Protein AF-0000000085045409 (afdb_homodimer)

Solvent-accessible surface area (backbone atoms only — not comparable to full-atom values): 17332 Å² total; per-residue (Å²): 104,44,8,30,26,41,45,27,47,76,33,98,67,46,52,34,78,84,42,63,40,78,47,57,73,82,40,53,31,50,74,14,32,61,71,81,64,77,71,93,66,81,77,57,73,77,60,65,74,53,47,51,59,58,55,68,73,51,52,48,66,49,48,54,54,44,40,46,47,31,47,51,50,32,51,53,44,45,52,52,40,54,55,50,49,58,52,22,77,74,42,86,83,41,66,65,60,49,51,54,40,46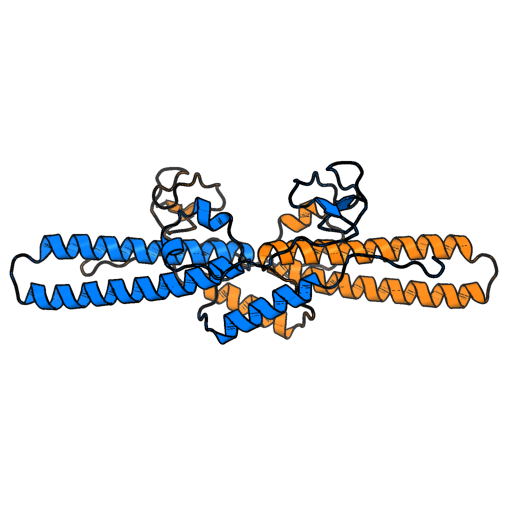,50,52,37,51,52,30,48,30,50,34,36,31,47,39,37,54,41,20,71,34,53,33,29,46,80,90,72,78,47,72,67,53,52,52,52,50,52,51,46,31,56,63,54,66,66,70,56,48,72,85,83,56,98,88,112,104,44,8,30,25,40,45,27,46,78,33,98,68,48,53,34,79,86,42,64,42,77,48,56,74,82,39,54,32,49,74,14,32,63,71,81,63,79,72,93,64,81,75,57,72,77,59,66,73,52,45,50,60,59,55,69,71,51,53,47,65,48,47,54,53,42,40,46,47,31,49,51,50,31,49,51,43,44,52,51,39,54,53,49,48,58,52,22,76,74,42,89,82,39,64,65,61,49,51,56,38,46,51,53,35,50,52,31,49,28,50,34,36,30,46,38,37,54,41,20,71,36,53,32,30,47,79,91,74,78,47,71,66,54,53,51,52,50,52,51,46,31,57,62,54,65,68,72,56,48,73,86,82,57,98,86,113

Sequence (314 aa):
MKTCAYCGSEIEGSYCSYCELVLSEKYINEDGKRVSNRIEAYPEESMLFKSTRELLTLETIELLYLLRYAREHRSMVYHMRINVNKAAAEGNDMNEYDQVSYKEYEQATRKVWAIENIIKDRIGYYPQKITEQFLASYLERIERSEVKPMKIYKKGEMKTCAYCGSEIEGSYCSYCELVLSEKYINEDGKRVSNRIEAYPEESMLFKSTRELLTLETIELLYLLRYAREHRSMVYHMRINVNKAAAEGNDMNEYDQVSYKEYEQATRKVWAIENIIKDRIGYYPQKITEQFLASYLERIERSEVKPMKIYKKGE

Structure (mmCIF, N/CA/C/O backbone):
data_AF-0000000085045409-model_v1
#
loop_
_entity.id
_entity.type
_entity.pdbx_description
1 polymer 'Uncharacterized protein'
#
loop_
_atom_site.group_PDB
_atom_site.id
_atom_site.type_symbol
_atom_site.label_atom_id
_atom_site.label_alt_id
_atom_site.label_comp_id
_atom_site.label_asym_id
_atom_site.label_entity_id
_atom_site.label_seq_id
_atom_site.pdbx_PDB_ins_code
_atom_site.Cartn_x
_atom_site.Cartn_y
_atom_site.Cartn_z
_atom_site.occupancy
_atom_site.B_iso_or_equiv
_atom_site.auth_seq_id
_atom_site.auth_comp_id
_atom_site.auth_asym_id
_atom_site.auth_atom_id
_atom_site.pdbx_PDB_model_num
ATOM 1 N N . MET A 1 1 ? 13.688 14.086 21.062 1 87.69 1 MET A N 1
ATOM 2 C CA . MET A 1 1 ? 12.359 13.828 21.594 1 87.69 1 MET A CA 1
ATOM 3 C C . MET A 1 1 ? 11.625 12.797 20.75 1 87.69 1 MET A C 1
ATOM 5 O O . MET A 1 1 ? 11.703 12.836 19.516 1 87.69 1 MET A O 1
ATOM 9 N N . LYS A 1 2 ? 11.016 11.859 21.422 1 95.31 2 LYS A N 1
ATOM 10 C CA . LYS A 1 2 ? 10.258 10.836 20.719 1 95.31 2 LYS A CA 1
ATOM 11 C C . LYS A 1 2 ? 9.008 11.43 20.062 1 95.31 2 LYS A C 1
ATOM 13 O O . LYS A 1 2 ? 8.336 12.273 20.656 1 95.31 2 LYS A O 1
ATOM 18 N N . THR A 1 3 ? 8.82 11.023 18.844 1 97.44 3 THR A N 1
ATOM 19 C CA . THR A 1 3 ? 7.668 11.547 18.109 1 97.44 3 THR A CA 1
ATOM 20 C C . THR A 1 3 ? 6.891 10.414 17.438 1 97.44 3 THR A C 1
ATOM 22 O O . THR A 1 3 ? 7.453 9.359 17.156 1 97.44 3 THR A O 1
ATOM 25 N N . CYS A 1 4 ? 5.633 10.633 17.266 1 97.75 4 CYS A N 1
ATOM 26 C CA . CYS A 1 4 ? 4.758 9.727 16.531 1 97.75 4 CYS A CA 1
ATOM 27 C C . CYS A 1 4 ? 5.129 9.688 15.062 1 97.75 4 CYS A C 1
ATOM 29 O O . CYS A 1 4 ? 5.227 10.734 14.414 1 97.75 4 CYS A O 1
ATOM 31 N N . ALA A 1 5 ? 5.219 8.531 14.516 1 96.44 5 ALA A N 1
ATOM 32 C CA . ALA A 1 5 ? 5.648 8.391 13.125 1 96.44 5 ALA A CA 1
ATOM 33 C C . ALA A 1 5 ? 4.504 8.703 12.164 1 96.44 5 ALA A C 1
ATOM 35 O O . ALA A 1 5 ? 4.727 8.875 10.961 1 96.44 5 ALA A O 1
ATOM 36 N N . TYR A 1 6 ? 3.309 8.789 12.695 1 97.62 6 TYR A N 1
ATOM 37 C CA . TYR A 1 6 ? 2.162 9.078 11.844 1 97.62 6 TYR A CA 1
ATOM 38 C C . TYR A 1 6 ? 1.946 10.586 11.719 1 97.62 6 TYR A C 1
ATOM 40 O O . TYR A 1 6 ? 1.779 11.109 10.609 1 97.62 6 TYR A O 1
ATOM 48 N N . CYS A 1 7 ? 2.041 11.211 12.867 1 97.69 7 CYS A N 1
ATOM 49 C CA . CYS A 1 7 ? 1.58 12.594 12.812 1 97.69 7 CYS A CA 1
ATOM 50 C C . CYS A 1 7 ? 2.674 13.555 13.273 1 97.69 7 CYS A C 1
ATOM 52 O O . CYS A 1 7 ? 2.496 14.773 13.227 1 97.69 7 CYS A O 1
ATOM 54 N N . GLY A 1 8 ? 3.75 13.086 13.836 1 96.94 8 GLY A N 1
ATOM 55 C CA . GLY A 1 8 ? 4.883 13.914 14.219 1 96.94 8 GLY A CA 1
ATOM 56 C C . GLY A 1 8 ? 4.754 14.492 15.617 1 96.94 8 GLY A C 1
ATOM 57 O O . GLY A 1 8 ? 5.633 15.227 16.078 1 96.94 8 GLY A O 1
ATOM 58 N N . SER A 1 9 ? 3.672 14.18 16.297 1 96.44 9 SER A N 1
ATOM 59 C CA . SER A 1 9 ? 3.494 14.695 17.641 1 96.44 9 SER A CA 1
ATOM 60 C C . SER A 1 9 ? 4.531 14.117 18.594 1 96.44 9 SER A C 1
ATOM 62 O O . SER A 1 9 ? 4.914 12.953 18.484 1 96.44 9 SER A O 1
ATOM 64 N N . GLU A 1 10 ? 4.852 14.969 19.547 1 95.31 10 GLU A N 1
ATOM 65 C CA . GLU A 1 10 ? 5.707 14.461 20.625 1 95.31 10 GLU A CA 1
ATOM 66 C C . GLU A 1 10 ? 4.957 13.477 21.516 1 95.31 10 GLU A C 1
ATOM 68 O O . GLU A 1 10 ? 3.789 13.695 21.844 1 95.31 10 GLU A O 1
ATOM 73 N N . ILE A 1 11 ? 5.75 12.43 21.844 1 95.88 11 ILE A N 1
ATOM 74 C CA . ILE A 1 11 ? 5.094 11.43 22.688 1 95.88 11 ILE A CA 1
ATOM 75 C C . ILE A 1 11 ? 5.996 11.07 23.875 1 95.88 11 ILE A C 1
ATOM 77 O O . ILE A 1 11 ? 7.223 11.133 23.766 1 95.88 11 ILE A O 1
ATOM 81 N N . GLU A 1 12 ? 5.52 10.914 25.172 1 89.75 12 GLU A N 1
ATOM 82 C CA . GLU A 1 12 ? 6.25 10.477 26.359 1 89.75 12 GLU A CA 1
ATOM 83 C C . GLU A 1 12 ? 6.125 8.969 26.547 1 89.75 12 GLU A C 1
ATOM 85 O O . GLU A 1 12 ? 7.016 8.328 27.109 1 89.75 12 GLU A O 1
ATOM 90 N N . GLY A 1 13 ? 5.691 8.141 25.781 1 92.31 13 GLY A N 1
ATOM 91 C CA . GLY A 1 13 ? 5.453 6.707 25.781 1 92.31 13 GLY A CA 1
ATOM 92 C C . GLY A 1 13 ? 5.059 6.172 24.406 1 92.31 13 GLY A C 1
ATOM 93 O O . GLY A 1 13 ? 5.719 6.457 23.406 1 92.31 13 GLY A O 1
ATOM 94 N N . SER A 1 14 ? 4.117 5.312 24.547 1 95.62 14 SER A N 1
ATOM 95 C CA . SER A 1 14 ? 3.756 4.688 23.281 1 95.62 14 SER A CA 1
ATOM 96 C C . SER A 1 14 ? 2.396 5.18 22.781 1 95.62 14 SER A C 1
ATOM 98 O O . SER A 1 14 ? 1.934 4.773 21.719 1 95.62 14 SER A O 1
ATOM 100 N N . TYR A 1 15 ? 1.82 6.027 23.562 1 96.62 15 TYR A N 1
ATOM 101 C CA . TYR A 1 15 ? 0.496 6.504 23.172 1 96.62 15 TYR A CA 1
ATOM 102 C C . TYR A 1 15 ? 0.58 7.867 22.5 1 96.62 15 TYR A C 1
ATOM 104 O O . TYR A 1 15 ? 1.245 8.773 23.016 1 96.62 15 TYR A O 1
ATOM 112 N N . CYS A 1 16 ? -0.012 8.039 21.359 1 97.06 16 CYS A N 1
ATOM 113 C CA . CYS A 1 16 ? -0.132 9.32 20.688 1 97.06 16 CYS A CA 1
ATOM 114 C C . CYS A 1 16 ? -1.52 9.922 20.891 1 97.06 16 CYS A C 1
ATOM 116 O O . CYS A 1 16 ? -2.516 9.352 20.438 1 97.06 16 CYS A O 1
ATOM 118 N N . SER A 1 17 ? -1.582 10.984 21.516 1 94.06 17 SER A N 1
ATOM 119 C CA . SER A 1 17 ? -2.859 11.609 21.844 1 94.06 17 SER A CA 1
ATOM 120 C C . SER A 1 17 ? -3.562 12.125 20.594 1 94.06 17 SER A C 1
ATOM 122 O O . SER A 1 17 ? -4.793 12.094 20.516 1 94.06 17 SER A O 1
ATOM 124 N N . TYR A 1 18 ? -2.82 12.633 19.641 1 95.12 18 TYR A N 1
ATOM 125 C CA . TYR A 1 18 ? -3.443 13.109 18.406 1 95.12 18 TYR A CA 1
ATOM 126 C C . TYR A 1 18 ? -4.055 11.953 17.625 1 95.12 18 TYR A C 1
ATOM 128 O O . TYR A 1 18 ? -5.211 12.031 17.203 1 95.12 18 TYR A O 1
ATOM 136 N N . CYS A 1 19 ? -3.281 10.938 17.469 1 96.06 19 CYS A N 1
ATOM 137 C CA . CYS A 1 19 ? -3.736 9.805 16.672 1 96.06 19 CYS A CA 1
ATOM 138 C C . CYS A 1 19 ? -4.68 8.914 17.469 1 96.06 19 CYS A C 1
ATOM 140 O O . CYS A 1 19 ? -5.375 8.07 16.906 1 96.06 19 CYS A O 1
ATOM 142 N N . GLU A 1 20 ? -4.602 9 18.703 1 92.88 20 GLU A N 1
ATOM 143 C CA . GLU A 1 20 ? -5.379 8.172 19.625 1 92.88 20 GLU A CA 1
ATOM 144 C C . GLU A 1 20 ? -5.062 6.688 19.422 1 92.88 20 GLU A C 1
ATOM 146 O O . GLU A 1 20 ? -5.969 5.871 19.266 1 92.88 20 GLU A O 1
ATOM 151 N N . LEU A 1 21 ? -3.754 6.41 19.406 1 95 21 LEU A N 1
ATOM 152 C CA . LEU A 1 21 ? -3.25 5.059 19.172 1 95 21 LEU A CA 1
ATOM 153 C C . LEU A 1 21 ? -2.098 4.742 20.125 1 95 21 LEU A C 1
ATOM 155 O O . LEU A 1 21 ? -1.299 5.621 20.453 1 95 21 LEU A O 1
ATOM 159 N N . VAL A 1 22 ? -2.102 3.516 20.531 1 96.19 22 VAL A N 1
ATOM 160 C CA . VAL A 1 22 ? -0.868 2.984 21.109 1 96.19 22 VAL A CA 1
ATOM 161 C C . VAL A 1 22 ? 0.067 2.531 19.984 1 96.19 22 VAL A C 1
ATOM 163 O O . VAL A 1 22 ? -0.286 1.656 19.203 1 96.19 22 VAL A O 1
ATOM 166 N N . LEU A 1 23 ? 1.199 3.1 19.984 1 96.62 23 LEU A N 1
ATOM 167 C CA . LEU A 1 23 ? 2.133 2.863 18.891 1 96.62 23 LEU A CA 1
ATOM 168 C C . LEU A 1 23 ? 3.078 1.713 19.219 1 96.62 23 LEU A C 1
ATOM 170 O O . LEU A 1 23 ? 3.557 1.602 20.359 1 96.62 23 LEU A O 1
ATOM 174 N N . SER A 1 24 ? 3.234 0.887 18.266 1 96.19 24 SER A N 1
ATOM 175 C CA . SER A 1 24 ? 4.352 -0.045 18.375 1 96.19 24 SER A CA 1
ATOM 176 C C . SER A 1 24 ? 5.688 0.667 18.188 1 96.19 24 SER A C 1
ATOM 178 O O . SER A 1 24 ? 5.727 1.801 17.703 1 96.19 24 SER A O 1
ATOM 180 N N . GLU A 1 25 ? 6.742 -0.037 18.453 1 95.62 25 GLU A N 1
ATOM 181 C CA . GLU A 1 25 ? 8.086 0.535 18.391 1 95.62 25 GLU A CA 1
ATOM 182 C C . GLU A 1 25 ? 8.406 1.034 16.984 1 95.62 25 GLU A C 1
ATOM 184 O O . GLU A 1 25 ? 9.086 2.047 16.828 1 95.62 25 GLU A O 1
ATOM 189 N N . LYS A 1 26 ? 7.902 0.399 16.062 1 94.88 26 LYS A N 1
ATOM 190 C CA . LYS A 1 26 ? 8.141 0.751 14.664 1 94.88 26 LYS A CA 1
ATOM 191 C C . LYS A 1 26 ? 7.66 2.168 14.367 1 94.88 26 LYS A C 1
ATOM 193 O O . LYS A 1 26 ? 8.234 2.857 13.523 1 94.88 26 LYS A O 1
ATOM 198 N N . TYR A 1 27 ? 6.73 2.621 15.117 1 97.06 27 TYR A N 1
ATOM 199 C CA . TYR A 1 27 ? 6.078 3.881 14.773 1 97.06 27 TYR A CA 1
ATOM 200 C C . TYR A 1 27 ? 6.422 4.965 15.781 1 97.06 27 TYR A C 1
ATOM 202 O O . TYR A 1 27 ? 5.738 5.992 15.859 1 97.06 27 TYR A O 1
ATOM 210 N N . ILE A 1 28 ? 7.344 4.676 16.578 1 97.06 28 ILE A N 1
ATOM 211 C CA . ILE A 1 28 ? 7.922 5.676 17.469 1 97.06 28 ILE A CA 1
ATOM 212 C C . ILE A 1 28 ? 9.266 6.145 16.906 1 97.06 28 ILE A C 1
ATOM 214 O O . ILE A 1 28 ? 10.219 5.371 16.844 1 97.06 28 ILE A O 1
ATOM 218 N N . ASN A 1 29 ? 9.273 7.371 16.469 1 94.94 29 ASN A N 1
ATOM 219 C CA . ASN A 1 29 ? 10.484 7.93 15.875 1 94.94 29 ASN A CA 1
ATOM 220 C C . ASN A 1 29 ? 10.984 9.141 16.656 1 94.94 29 ASN A C 1
ATOM 222 O O . ASN A 1 29 ? 10.625 9.328 17.828 1 94.94 29 ASN A O 1
ATOM 226 N N . GLU A 1 30 ? 11.977 9.82 16.047 1 94.38 30 GLU A N 1
ATOM 227 C CA . GLU A 1 30 ? 12.539 11 16.703 1 94.38 30 GLU A CA 1
ATOM 228 C C . GLU A 1 30 ? 12.539 12.203 15.758 1 94.38 30 GLU A C 1
ATOM 230 O O . GLU A 1 30 ? 12.719 12.055 14.547 1 94.38 30 GLU A O 1
ATOM 235 N N . ASP A 1 31 ? 12.234 13.367 16.328 1 93.38 31 ASP A N 1
ATOM 236 C CA . ASP A 1 31 ? 12.414 14.656 15.656 1 93.38 31 ASP A CA 1
ATOM 237 C C . ASP A 1 31 ? 11.562 14.742 14.391 1 93.38 31 ASP A C 1
ATOM 239 O O . ASP A 1 31 ? 12.016 15.273 13.375 1 93.38 31 ASP A O 1
ATOM 243 N N . GLY A 1 32 ? 10.461 14.109 14.422 1 94.56 32 GLY A N 1
ATOM 244 C CA . GLY A 1 32 ? 9.516 14.242 13.328 1 94.56 32 GLY A CA 1
ATOM 245 C C . GLY A 1 32 ? 9.859 13.383 12.125 1 94.56 32 GLY A C 1
ATOM 246 O O . GLY A 1 32 ? 9.336 13.602 11.031 1 94.56 32 GLY A O 1
ATOM 247 N N . LYS A 1 33 ? 10.781 12.477 12.359 1 94.25 33 LYS A N 1
ATOM 248 C CA . LYS A 1 33 ? 11.156 11.586 11.258 1 94.25 33 LYS A CA 1
ATOM 249 C C . LYS A 1 33 ? 10.023 10.609 10.938 1 94.25 33 LYS A C 1
ATOM 251 O O . LYS A 1 33 ? 9.297 10.172 11.836 1 94.25 33 LYS A O 1
ATOM 256 N N . ARG A 1 34 ? 9.914 10.281 9.727 1 94.44 34 ARG A N 1
ATOM 257 C CA . ARG A 1 34 ? 8.953 9.281 9.266 1 94.44 34 ARG A CA 1
ATOM 258 C C . ARG A 1 34 ? 9.57 7.891 9.258 1 94.44 34 ARG A C 1
ATOM 260 O O . ARG A 1 34 ? 10.797 7.746 9.312 1 94.44 34 ARG A O 1
ATOM 267 N N . VAL A 1 35 ? 8.688 6.891 9.266 1 95.06 35 VAL A N 1
ATOM 268 C CA . VAL A 1 35 ? 9.18 5.531 9.078 1 95.06 35 VAL A CA 1
ATOM 269 C C . VAL A 1 35 ? 9.844 5.406 7.715 1 95.06 35 VAL A C 1
ATOM 271 O O . VAL A 1 35 ? 9.32 5.902 6.715 1 95.06 35 VAL A O 1
ATOM 274 N N . SER A 1 36 ? 10.992 4.797 7.723 1 93.62 36 SER A N 1
ATOM 275 C CA . SER A 1 36 ? 11.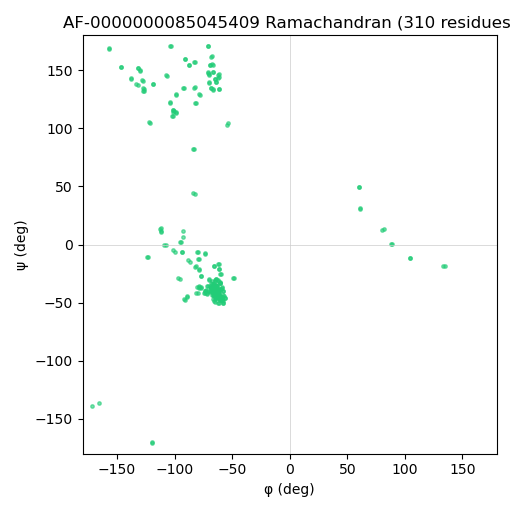68 4.586 6.457 1 93.62 36 SER A CA 1
ATOM 276 C C . SER A 1 36 ? 11.156 3.346 5.738 1 93.62 36 SER A C 1
ATOM 278 O O . SER A 1 36 ? 10.953 2.301 6.363 1 93.62 36 SER A O 1
ATOM 280 N N . ASN A 1 37 ? 10.914 3.457 4.453 1 94.06 37 ASN A N 1
ATOM 281 C CA . ASN A 1 37 ? 10.508 2.338 3.613 1 94.06 37 ASN A CA 1
ATOM 282 C C . ASN A 1 37 ? 11.594 1.964 2.607 1 94.06 37 ASN A C 1
ATOM 284 O O . ASN A 1 37 ? 11.344 1.197 1.675 1 94.06 37 ASN A O 1
ATOM 288 N N . ARG A 1 38 ? 12.758 2.482 2.848 1 91.5 38 ARG A N 1
ATOM 289 C CA . ARG A 1 38 ? 13.891 2.158 1.987 1 91.5 38 ARG A CA 1
ATOM 290 C C . ARG A 1 38 ? 14.352 0.719 2.201 1 91.5 38 ARG A C 1
ATOM 292 O O . ARG A 1 38 ? 14.156 0.154 3.279 1 91.5 38 ARG A O 1
ATOM 299 N N . ILE A 1 39 ? 14.812 0.162 1.184 1 90.81 39 ILE A N 1
ATOM 300 C CA . ILE A 1 39 ? 15.352 -1.188 1.308 1 90.81 39 ILE A CA 1
ATOM 301 C C . ILE A 1 39 ? 16.875 -1.146 1.226 1 90.81 39 ILE A C 1
ATOM 303 O O . ILE A 1 39 ? 17.438 -0.307 0.521 1 90.81 39 ILE A O 1
ATOM 307 N N . GLU A 1 40 ? 17.453 -1.979 1.933 1 88.25 40 GLU A N 1
ATOM 308 C CA . GLU A 1 40 ? 18.906 -2.016 2.008 1 88.25 40 GLU A CA 1
ATOM 309 C C . GLU A 1 40 ? 19.516 -2.67 0.768 1 88.25 40 GLU A C 1
ATOM 311 O O . GLU A 1 40 ? 20.625 -2.344 0.369 1 88.25 40 GLU A O 1
ATOM 316 N N . ALA A 1 41 ? 18.891 -3.65 0.262 1 91.25 41 ALA A N 1
ATOM 317 C CA . ALA A 1 41 ? 19.344 -4.383 -0.917 1 91.25 41 ALA A CA 1
ATOM 318 C C . ALA A 1 41 ? 18.156 -4.871 -1.75 1 91.25 41 ALA A C 1
ATOM 320 O O . ALA A 1 41 ? 17.062 -5.102 -1.218 1 91.25 41 ALA A O 1
ATOM 321 N N . TYR A 1 42 ? 18.469 -4.992 -3.004 1 93.75 42 TYR A N 1
ATOM 322 C CA . TYR A 1 42 ? 17.453 -5.586 -3.865 1 93.75 42 TYR A CA 1
ATOM 323 C C . TYR A 1 42 ? 17.172 -7.031 -3.469 1 93.75 42 TYR A C 1
ATOM 325 O O . TYR A 1 42 ? 18.094 -7.777 -3.137 1 93.75 42 TYR A O 1
ATOM 333 N N . PRO A 1 43 ? 15.914 -7.371 -3.516 1 96.19 43 PRO A N 1
ATOM 334 C CA . PRO A 1 43 ? 15.594 -8.766 -3.182 1 96.19 43 PRO A CA 1
ATOM 335 C C . PRO A 1 43 ? 16.234 -9.758 -4.141 1 96.19 43 PRO A C 1
ATOM 337 O O . PRO A 1 43 ? 16.328 -9.5 -5.344 1 96.19 43 PRO A O 1
ATOM 340 N N . GLU A 1 44 ? 16.641 -10.867 -3.555 1 95.44 44 GLU A N 1
ATOM 341 C CA . GLU A 1 44 ? 17.141 -11.977 -4.371 1 95.44 44 GLU A CA 1
ATOM 342 C C . GLU A 1 44 ? 16 -12.883 -4.82 1 95.44 44 GLU A C 1
ATOM 344 O O . GLU A 1 44 ? 15.008 -13.039 -4.113 1 95.44 44 GLU A O 1
ATOM 349 N N . GLU A 1 45 ? 16.297 -13.516 -5.918 1 94 45 GLU A N 1
ATOM 350 C CA . GLU A 1 45 ? 15.289 -14.43 -6.461 1 94 45 GLU A CA 1
ATOM 351 C C . GLU A 1 45 ? 14.961 -15.539 -5.465 1 94 45 GLU A C 1
ATOM 353 O O . GLU A 1 45 ? 13.82 -16.016 -5.414 1 94 45 GLU A O 1
ATOM 358 N N . SER A 1 46 ? 15.945 -15.938 -4.699 1 93.94 46 SER A N 1
ATOM 359 C CA . SER A 1 46 ? 15.758 -17.016 -3.744 1 93.94 46 SER A CA 1
ATOM 360 C C . SER A 1 46 ? 14.703 -16.672 -2.705 1 93.94 46 SER A C 1
ATOM 362 O O . SER A 1 46 ? 14.172 -17.547 -2.027 1 93.94 46 SER A O 1
ATOM 364 N N . MET A 1 47 ? 14.352 -15.438 -2.553 1 94.69 47 MET A N 1
ATOM 365 C CA . MET A 1 47 ? 13.352 -14.984 -1.594 1 94.69 47 MET A CA 1
ATOM 366 C C . MET A 1 47 ? 11.945 -15.367 -2.061 1 94.69 47 MET A C 1
ATOM 368 O O . MET A 1 47 ? 10.984 -15.266 -1.297 1 94.69 47 MET A O 1
ATOM 372 N N . LEU A 1 48 ? 11.82 -15.867 -3.271 1 93.62 48 LEU A N 1
ATOM 373 C CA . LEU A 1 48 ? 10.555 -16.359 -3.787 1 93.62 48 LEU A CA 1
ATOM 374 C C . LEU A 1 48 ? 10.039 -17.531 -2.945 1 93.62 48 LEU A C 1
ATOM 376 O O . LEU A 1 48 ? 8.844 -17.812 -2.938 1 93.62 48 LEU A O 1
ATOM 380 N N . PHE A 1 49 ? 10.891 -18.156 -2.248 1 90.75 49 PHE A N 1
ATOM 381 C CA . PHE A 1 49 ? 10.508 -19.375 -1.551 1 90.75 49 PHE A CA 1
ATOM 382 C C . PHE A 1 49 ? 10.102 -19.078 -0.114 1 90.75 49 PHE A C 1
ATOM 384 O O . PHE A 1 49 ? 9.742 -19.984 0.638 1 90.75 49 PHE A O 1
ATOM 391 N N . LYS A 1 50 ? 10.133 -17.828 0.204 1 95.31 50 LYS A N 1
ATOM 392 C CA . LYS A 1 50 ? 9.578 -17.422 1.496 1 95.31 50 LYS A CA 1
ATOM 393 C C . LYS A 1 50 ? 8.094 -17.734 1.589 1 95.31 50 LYS A C 1
ATOM 395 O O . LYS A 1 50 ? 7.383 -17.703 0.583 1 95.31 50 LYS A O 1
ATOM 400 N N . SER A 1 51 ? 7.719 -18.078 2.812 1 95.12 51 SER A N 1
ATOM 401 C CA . SER A 1 51 ? 6.301 -18.328 3.047 1 95.12 51 SER A CA 1
ATOM 402 C C . SER A 1 51 ? 5.48 -17.047 2.922 1 95.12 51 SER A C 1
ATOM 404 O O . SER A 1 51 ? 6.031 -15.945 2.979 1 95.12 51 SER A O 1
ATOM 406 N N . THR A 1 52 ? 4.184 -17.203 2.754 1 96.81 52 THR A N 1
ATOM 407 C CA . THR A 1 52 ? 3.316 -16.031 2.68 1 96.81 52 THR A CA 1
ATOM 408 C C . THR A 1 52 ? 3.426 -15.195 3.951 1 96.81 52 THR A C 1
ATOM 410 O O . THR A 1 52 ? 3.451 -13.961 3.893 1 96.81 52 THR A O 1
ATOM 413 N N . ARG A 1 53 ? 3.553 -15.875 4.996 1 93.81 53 ARG A N 1
ATOM 414 C CA . ARG A 1 53 ? 3.71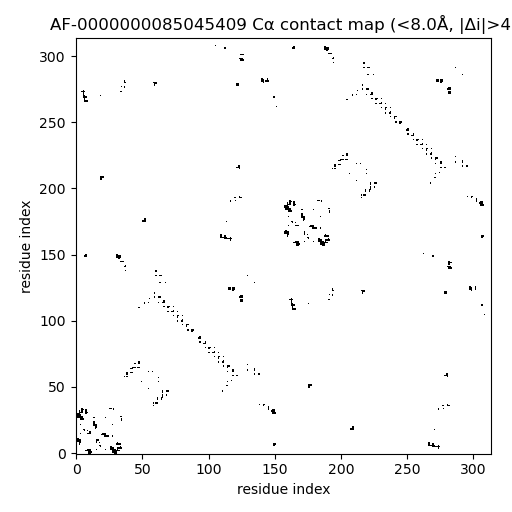9 -15.195 6.281 1 93.81 53 ARG A CA 1
ATOM 415 C C . ARG A 1 53 ? 4.953 -14.305 6.277 1 93.81 53 ARG A C 1
ATOM 417 O O . ARG A 1 53 ? 4.902 -13.164 6.734 1 93.81 53 ARG A O 1
ATOM 424 N N . GLU A 1 54 ? 6.012 -14.812 5.785 1 96.06 54 GLU A N 1
ATOM 425 C CA . GLU A 1 54 ? 7.25 -14.047 5.695 1 96.06 54 GLU A CA 1
ATOM 426 C C . GLU A 1 54 ? 7.125 -12.906 4.684 1 96.06 54 GLU A C 1
ATOM 428 O O . GLU A 1 54 ? 7.629 -11.805 4.914 1 96.06 54 GLU A O 1
ATOM 433 N N . LEU A 1 55 ? 6.445 -13.172 3.615 1 97.69 55 LEU A N 1
ATOM 434 C CA . LEU A 1 55 ? 6.262 -12.164 2.572 1 97.69 55 LEU A CA 1
ATOM 435 C C . LEU A 1 55 ? 5.492 -10.961 3.105 1 97.69 55 LEU A C 1
ATOM 437 O O . LEU A 1 55 ? 5.746 -9.828 2.701 1 97.69 55 LEU A O 1
ATOM 441 N N . LEU A 1 56 ? 4.625 -11.227 4.059 1 97.12 56 LEU A N 1
ATOM 442 C CA . LEU A 1 56 ? 3.789 -10.172 4.629 1 97.12 56 LEU A CA 1
ATOM 443 C C . LEU A 1 56 ? 4.633 -9.156 5.387 1 97.12 56 LEU A C 1
ATOM 445 O O . LEU A 1 56 ? 4.195 -8.023 5.613 1 97.12 56 LEU A O 1
ATOM 449 N N . THR A 1 57 ? 5.797 -9.5 5.734 1 95.06 57 THR A N 1
ATOM 450 C CA . THR A 1 57 ? 6.629 -8.617 6.551 1 95.06 57 THR A CA 1
ATOM 451 C C . THR A 1 57 ? 7.535 -7.762 5.672 1 95.06 57 THR A C 1
ATOM 453 O O . THR A 1 57 ? 8.203 -6.848 6.164 1 95.06 57 THR A O 1
ATOM 456 N N . LEU A 1 58 ? 7.566 -7.996 4.402 1 96.81 58 LEU A N 1
ATOM 457 C CA . LEU A 1 58 ? 8.438 -7.266 3.486 1 96.81 58 LEU A CA 1
ATOM 458 C C . LEU A 1 58 ? 7.809 -5.938 3.086 1 96.81 58 LEU A C 1
ATOM 460 O O . LEU A 1 58 ? 6.59 -5.77 3.166 1 96.81 58 LEU A O 1
ATOM 464 N N . GLU A 1 59 ? 8.672 -5.023 2.67 1 97.31 59 GLU A N 1
ATOM 465 C CA . GLU A 1 59 ? 8.188 -3.766 2.113 1 97.31 59 GLU A CA 1
ATOM 466 C C . GLU A 1 59 ? 7.523 -3.982 0.756 1 97.31 59 GLU A C 1
ATOM 468 O O . GLU A 1 59 ? 7.863 -4.926 0.037 1 97.31 59 GLU A O 1
ATOM 473 N N . THR A 1 60 ? 6.652 -3.109 0.435 1 98.44 60 THR A N 1
ATOM 474 C CA . THR A 1 60 ? 5.914 -3.236 -0.815 1 98.44 60 THR A CA 1
ATOM 475 C C . THR A 1 60 ? 6.867 -3.279 -2.006 1 98.44 60 THR A C 1
ATOM 477 O O . THR A 1 60 ? 6.691 -4.09 -2.918 1 98.44 60 THR A O 1
ATOM 480 N N . ILE A 1 61 ? 7.887 -2.502 -1.981 1 98.5 61 ILE A N 1
ATOM 481 C CA . ILE A 1 61 ? 8.836 -2.467 -3.09 1 98.5 61 ILE A CA 1
ATOM 482 C C . ILE A 1 61 ? 9.531 -3.818 -3.219 1 98.5 61 ILE A C 1
ATOM 484 O O . ILE A 1 61 ? 9.805 -4.281 -4.328 1 98.5 61 ILE A O 1
ATOM 488 N N . GLU A 1 62 ? 9.797 -4.461 -2.186 1 98.38 62 GLU A N 1
ATOM 489 C CA . GLU A 1 62 ? 10.383 -5.801 -2.234 1 98.38 62 GLU A CA 1
ATOM 490 C C . GLU A 1 62 ? 9.414 -6.797 -2.873 1 98.38 62 GLU A C 1
ATOM 492 O O . GLU A 1 62 ? 9.82 -7.633 -3.682 1 98.38 62 GLU A O 1
ATOM 497 N N . LEU A 1 63 ? 8.219 -6.664 -2.504 1 98.56 63 LEU A N 1
ATOM 498 C CA . LEU A 1 63 ? 7.195 -7.543 -3.061 1 98.56 63 LEU A CA 1
ATOM 499 C C . LEU A 1 63 ? 7.047 -7.316 -4.562 1 98.56 63 LEU A C 1
ATOM 501 O O . LEU A 1 63 ? 6.789 -8.258 -5.312 1 98.56 63 LEU A O 1
ATOM 505 N N . LEU A 1 64 ? 7.195 -6.117 -4.996 1 98.69 64 LEU A N 1
ATOM 506 C CA . LEU A 1 64 ? 7.117 -5.824 -6.426 1 98.69 64 LEU A CA 1
ATOM 507 C C . LEU A 1 64 ? 8.258 -6.5 -7.184 1 98.69 64 LEU A C 1
ATOM 509 O O . LEU A 1 64 ? 8.047 -7.066 -8.258 1 98.69 64 LEU A O 1
ATOM 513 N N . TYR A 1 65 ? 9.438 -6.488 -6.613 1 98.44 65 TYR A N 1
ATOM 514 C CA . TYR A 1 65 ? 10.547 -7.234 -7.195 1 98.44 65 TYR A CA 1
ATOM 515 C C . TYR A 1 65 ? 10.227 -8.727 -7.254 1 98.44 65 TYR A C 1
ATOM 517 O O . TYR A 1 65 ? 10.43 -9.367 -8.281 1 98.44 65 TYR A O 1
ATOM 525 N N . LEU A 1 66 ? 9.75 -9.195 -6.168 1 98.5 66 LEU A N 1
ATOM 526 C CA . LEU A 1 66 ? 9.492 -10.625 -6.059 1 98.5 66 LEU A CA 1
ATOM 527 C C . LEU A 1 66 ? 8.375 -11.055 -7 1 98.5 66 LEU A C 1
ATOM 529 O O . LEU A 1 66 ? 8.391 -12.164 -7.527 1 98.5 66 LEU A O 1
ATOM 533 N N . LEU A 1 67 ? 7.422 -10.164 -7.172 1 98.5 67 LEU A N 1
ATOM 534 C CA . LEU A 1 67 ? 6.355 -10.477 -8.117 1 98.5 67 LEU A CA 1
ATOM 535 C C . LEU A 1 67 ? 6.91 -10.648 -9.523 1 98.5 67 LEU A C 1
ATOM 537 O O . LEU A 1 67 ? 6.504 -11.555 -10.25 1 98.5 67 LEU A O 1
ATOM 541 N N . ARG A 1 68 ? 7.797 -9.805 -9.867 1 97.88 68 ARG A N 1
ATOM 542 C CA . ARG A 1 68 ? 8.461 -9.938 -11.156 1 97.88 68 ARG A CA 1
ATOM 543 C C . ARG A 1 68 ? 9.172 -11.289 -11.273 1 97.88 68 ARG A C 1
ATOM 545 O O . ARG A 1 68 ? 9.008 -12 -12.266 1 97.88 68 ARG A O 1
ATOM 552 N N . TYR A 1 69 ? 9.906 -11.664 -10.273 1 98 69 TYR A N 1
ATOM 553 C CA . TYR A 1 69 ? 10.609 -12.938 -10.25 1 98 69 TYR A CA 1
ATOM 554 C C . TYR A 1 69 ? 9.633 -14.109 -10.305 1 98 69 TYR A C 1
ATOM 556 O O . TYR A 1 69 ? 9.867 -15.094 -11 1 98 69 TYR A O 1
ATOM 564 N N . ALA A 1 70 ? 8.609 -14.008 -9.531 1 98.31 70 ALA A N 1
ATOM 565 C CA . ALA A 1 70 ? 7.625 -15.086 -9.453 1 98.31 70 ALA A CA 1
ATOM 566 C C . ALA A 1 70 ? 6.965 -15.32 -10.812 1 98.31 70 ALA A C 1
ATOM 568 O O . ALA A 1 70 ? 6.766 -16.469 -11.219 1 98.31 70 ALA A O 1
ATOM 569 N N . ARG A 1 71 ? 6.656 -14.266 -11.438 1 98 71 ARG A N 1
ATOM 570 C CA . ARG A 1 71 ? 6.039 -14.383 -12.75 1 98 71 ARG A CA 1
ATOM 571 C C . ARG A 1 71 ? 7 -15 -13.758 1 98 71 ARG A C 1
ATOM 573 O O . ARG A 1 71 ? 6.602 -15.836 -14.57 1 98 71 ARG A O 1
ATOM 580 N N . GLU A 1 72 ? 8.195 -14.578 -13.719 1 97 72 GLU A N 1
ATOM 581 C CA . GLU A 1 72 ? 9.219 -15.172 -14.57 1 97 72 GLU A CA 1
ATOM 582 C C . GLU A 1 72 ? 9.398 -16.656 -14.266 1 97 72 GLU A C 1
ATOM 584 O O . GLU A 1 72 ? 9.484 -17.484 -15.18 1 97 72 GLU A O 1
ATOM 589 N N . HIS A 1 73 ? 9.484 -16.953 -13.062 1 96.69 73 HIS A N 1
ATOM 590 C CA . HIS A 1 73 ? 9.625 -18.344 -12.641 1 96.69 73 HIS A CA 1
ATOM 591 C C . HIS A 1 73 ? 8.445 -19.188 -13.102 1 96.69 73 HIS A C 1
ATOM 593 O O . HIS A 1 73 ? 8.625 -20.297 -13.617 1 96.69 73 HIS A O 1
ATOM 599 N N . ARG A 1 74 ? 7.285 -18.672 -12.875 1 96.44 74 ARG A N 1
ATOM 600 C CA . ARG A 1 74 ? 6.098 -19.391 -13.32 1 96.44 74 ARG A CA 1
ATOM 601 C C . ARG A 1 74 ? 6.137 -19.656 -14.82 1 96.44 74 ARG A C 1
ATOM 603 O O . ARG A 1 74 ? 5.797 -20.75 -15.273 1 96.44 74 ARG A O 1
ATOM 610 N N . SER A 1 75 ? 6.527 -18.625 -15.531 1 95.75 75 SER A N 1
ATOM 611 C CA . SER A 1 75 ? 6.652 -18.766 -16.984 1 95.75 75 SER A CA 1
ATOM 612 C C . SER A 1 75 ? 7.648 -19.859 -17.344 1 95.75 75 SER A C 1
ATOM 614 O O . SER A 1 75 ? 7.375 -20.688 -18.219 1 95.75 75 SER A O 1
ATOM 616 N N . MET A 1 76 ? 8.727 -19.859 -16.734 1 94.31 76 MET A N 1
ATOM 617 C CA . MET A 1 76 ? 9.75 -20.875 -16.953 1 94.31 76 MET A CA 1
ATOM 618 C C . MET A 1 76 ? 9.203 -22.266 -16.672 1 94.31 76 MET A C 1
ATOM 620 O O . MET A 1 76 ? 9.367 -23.188 -17.469 1 94.31 76 MET A O 1
ATOM 624 N N . VAL A 1 77 ? 8.555 -22.469 -15.562 1 92.69 77 VAL A N 1
ATOM 625 C CA . VAL A 1 77 ? 7.984 -23.75 -15.148 1 92.69 77 VAL A CA 1
ATOM 626 C C . VAL A 1 77 ? 6.91 -24.188 -16.141 1 92.69 77 VAL A C 1
ATOM 628 O O . VAL A 1 77 ? 6.816 -25.359 -16.484 1 92.69 77 VAL A O 1
ATOM 631 N N . TYR A 1 78 ? 6.18 -23.297 -16.578 1 91.44 78 TYR A N 1
ATOM 632 C CA . TYR A 1 78 ? 5.137 -23.594 -17.562 1 91.44 78 TYR A CA 1
ATOM 633 C C . TYR A 1 78 ? 5.738 -24.156 -18.844 1 91.44 78 TYR A C 1
ATOM 635 O O . TYR A 1 78 ? 5.277 -25.172 -19.359 1 91.44 78 TYR A O 1
ATOM 643 N N . HIS A 1 79 ? 6.723 -23.453 -19.344 1 90.19 79 HIS A N 1
ATOM 644 C CA . HIS A 1 79 ? 7.359 -23.891 -20.578 1 90.19 79 HIS A CA 1
ATOM 645 C C . HIS A 1 79 ? 8.039 -25.234 -20.406 1 90.19 79 HIS A C 1
ATOM 647 O O . HIS A 1 79 ? 8.023 -26.062 -21.328 1 90.19 79 HIS A O 1
ATOM 653 N N . MET A 1 80 ? 8.578 -25.469 -19.312 1 87.06 80 MET A N 1
ATOM 654 C CA . MET A 1 80 ? 9.195 -26.75 -19.016 1 87.06 80 MET A CA 1
ATOM 655 C C . MET A 1 80 ? 8.148 -27.875 -19 1 87.06 80 MET A C 1
ATOM 657 O O . MET A 1 80 ? 8.383 -28.953 -19.531 1 87.06 80 MET A O 1
ATOM 661 N N . ARG A 1 81 ? 7.039 -27.516 -18.453 1 84.31 81 ARG A N 1
ATOM 662 C CA . ARG A 1 81 ? 5.93 -28.453 -18.406 1 84.31 81 ARG A CA 1
ATOM 663 C C . ARG A 1 81 ? 5.445 -28.828 -19.797 1 84.31 81 ARG A C 1
ATOM 665 O O . ARG A 1 81 ? 5.258 -30 -20.109 1 84.31 81 ARG A O 1
ATOM 672 N N . ILE A 1 82 ? 5.367 -27.891 -20.734 1 82.88 82 ILE A N 1
ATOM 673 C CA . ILE A 1 82 ? 4.875 -28.109 -22.078 1 82.88 82 ILE A CA 1
ATOM 674 C C . ILE A 1 82 ? 5.895 -28.906 -22.891 1 82.88 82 ILE A C 1
ATOM 676 O O . ILE A 1 82 ? 5.527 -29.812 -23.656 1 82.88 82 ILE A O 1
ATOM 680 N N . ASN A 1 83 ? 7.109 -28.641 -22.734 1 81.31 83 ASN A N 1
ATOM 681 C CA . ASN A 1 83 ? 8.156 -29.328 -23.469 1 81.31 83 ASN A CA 1
ATOM 682 C C . ASN A 1 83 ? 8.273 -30.797 -23.031 1 81.31 83 ASN A C 1
ATOM 684 O O . ASN A 1 83 ? 8.5 -31.672 -23.859 1 81.31 83 ASN A O 1
ATOM 688 N N . VAL A 1 84 ? 8.102 -31.094 -21.781 1 75.19 84 VAL A N 1
ATOM 689 C CA . VAL A 1 84 ? 8.164 -32.438 -21.266 1 75.19 84 VAL A CA 1
ATOM 690 C C . VAL A 1 84 ? 6.98 -33.25 -21.797 1 75.19 84 VAL A C 1
ATOM 692 O O . VAL A 1 84 ? 7.141 -34.406 -22.188 1 75.19 84 VAL A O 1
ATOM 695 N N . ASN A 1 85 ? 5.859 -32.656 -21.844 1 70.12 85 ASN A N 1
ATOM 696 C CA . ASN A 1 85 ? 4.672 -33.312 -22.344 1 70.12 85 ASN A CA 1
ATOM 697 C C . ASN A 1 85 ? 4.809 -33.656 -23.828 1 70.12 85 ASN A C 1
ATOM 699 O O . ASN A 1 85 ? 4.383 -34.75 -24.25 1 70.12 85 ASN A O 1
ATOM 703 N N . LYS A 1 86 ? 5.441 -32.844 -24.562 1 72.81 86 LYS A N 1
ATOM 704 C CA . LYS A 1 86 ? 5.676 -33.125 -25.984 1 72.81 86 LYS A CA 1
ATOM 705 C C . LYS A 1 86 ? 6.652 -34.281 -26.172 1 72.81 86 LYS A C 1
ATOM 707 O O . LYS A 1 86 ? 6.461 -35.125 -27.047 1 72.81 86 LYS A O 1
ATOM 712 N N . ALA A 1 87 ? 7.539 -34.312 -25.312 1 68.75 87 ALA A N 1
ATOM 713 C CA . ALA A 1 87 ? 8.531 -35.406 -25.391 1 68.75 87 ALA A CA 1
ATOM 714 C C . ALA A 1 87 ? 7.945 -36.719 -24.938 1 68.75 87 ALA A C 1
ATOM 716 O O . ALA A 1 87 ? 8.258 -37.781 -25.5 1 68.75 87 ALA A O 1
ATOM 717 N N . ALA A 1 88 ? 7.172 -36.625 -23.844 1 63.22 88 ALA A N 1
ATOM 718 C CA . ALA A 1 88 ? 6.543 -37.812 -23.312 1 63.22 88 ALA A CA 1
ATOM 719 C C . ALA A 1 88 ? 5.52 -38.406 -24.281 1 63.22 88 ALA A C 1
ATOM 721 O O . ALA A 1 88 ? 5.379 -39.625 -24.406 1 63.22 88 ALA A O 1
ATOM 722 N N . ALA A 1 89 ? 4.691 -37.5 -24.797 1 63.84 89 ALA A N 1
ATOM 723 C CA . ALA A 1 89 ? 3.738 -37.969 -25.797 1 63.84 89 ALA A CA 1
ATOM 724 C C . ALA A 1 89 ? 4.434 -38.812 -26.875 1 63.84 89 ALA A C 1
ATOM 726 O O . ALA A 1 89 ? 3.844 -39.719 -27.422 1 63.84 89 ALA A O 1
ATOM 727 N N . GLU A 1 90 ? 5.652 -38.406 -26.984 1 61.81 90 GLU A N 1
ATOM 728 C CA . GLU A 1 90 ? 6.414 -39.188 -27.953 1 61.81 90 GLU A CA 1
ATOM 729 C C . GLU A 1 90 ? 6.941 -40.5 -27.328 1 61.81 90 GLU A C 1
ATOM 731 O O . GLU A 1 90 ? 7.316 -41.438 -28.031 1 61.81 90 GLU A O 1
ATOM 736 N N . GLY A 1 91 ? 6.949 -40.438 -25.797 1 61.22 91 GLY A N 1
ATOM 737 C CA . GLY A 1 91 ? 7.336 -41.656 -25.094 1 61.22 91 GLY A CA 1
ATOM 738 C C . GLY A 1 91 ? 6.348 -42.031 -24 1 61.22 91 GLY A C 1
ATOM 739 O O . GLY A 1 91 ? 5.504 -41.25 -23.594 1 61.22 91 GLY A O 1
ATOM 740 N N . ASN A 1 92 ? 6.059 -43.406 -23.531 1 55.31 92 ASN A N 1
ATOM 741 C CA . ASN A 1 92 ? 5.051 -44.125 -22.766 1 55.31 92 ASN A CA 1
ATOM 742 C C . ASN A 1 92 ? 4.969 -43.625 -21.328 1 55.31 92 ASN A C 1
ATOM 744 O O . ASN A 1 92 ? 3.955 -43.812 -20.656 1 55.31 92 ASN A O 1
ATOM 748 N N . ASP A 1 93 ? 6 -43.406 -20.609 1 53.75 93 ASP A N 1
ATOM 749 C CA . ASP A 1 93 ? 5.977 -43.375 -19.141 1 53.75 93 ASP A CA 1
ATOM 750 C C . ASP A 1 93 ? 5.551 -42 -18.641 1 53.75 93 ASP A C 1
ATOM 752 O O . ASP A 1 93 ? 6.203 -41.406 -17.766 1 53.75 93 ASP A O 1
ATOM 756 N N . MET A 1 94 ? 4.48 -41.281 -19.188 1 57.81 94 MET A N 1
ATOM 757 C CA . MET A 1 94 ? 4.129 -39.875 -19.297 1 57.81 94 MET A CA 1
ATOM 758 C C . MET A 1 94 ? 3.375 -39.406 -18.062 1 57.81 94 MET A C 1
ATOM 760 O O . MET A 1 94 ? 3.465 -38.219 -17.688 1 57.81 94 MET A O 1
ATOM 764 N N . ASN A 1 95 ? 2.877 -40.406 -17.234 1 61.5 95 ASN A N 1
ATOM 765 C CA . ASN A 1 95 ? 1.862 -39.938 -16.281 1 61.5 95 ASN A CA 1
ATOM 766 C C . ASN A 1 95 ? 2.49 -39.281 -15.055 1 61.5 95 ASN A C 1
ATOM 768 O O . ASN A 1 95 ? 2.027 -38.25 -14.602 1 61.5 95 ASN A O 1
ATOM 772 N N . GLU A 1 96 ? 3.617 -39.906 -14.516 1 61.44 96 GLU A N 1
ATOM 773 C CA . GLU A 1 96 ? 4.199 -39.406 -13.273 1 61.44 96 GLU A CA 1
ATOM 774 C C . GLU A 1 96 ? 4.863 -38.031 -13.492 1 61.44 96 GLU A C 1
ATOM 776 O O . GLU A 1 96 ? 4.754 -37.156 -12.641 1 61.44 96 GLU A O 1
ATOM 781 N N . TYR A 1 97 ? 5.543 -37.906 -14.633 1 64.44 97 TYR A N 1
ATOM 782 C CA . TYR A 1 97 ? 6.215 -36.656 -14.945 1 64.44 97 TYR A CA 1
ATOM 783 C C . TYR A 1 97 ? 5.207 -35.531 -15.125 1 64.44 97 TYR A C 1
ATOM 785 O O . TYR A 1 97 ? 5.465 -34.406 -14.711 1 64.44 97 TYR A O 1
ATOM 793 N N . ASP A 1 98 ? 4.105 -35.938 -15.586 1 70.5 98 ASP A N 1
ATOM 794 C CA . ASP A 1 98 ? 3.057 -34.938 -15.836 1 70.5 98 ASP A CA 1
ATOM 795 C C . ASP A 1 98 ? 2.492 -34.406 -14.523 1 70.5 98 ASP A C 1
ATOM 797 O O . ASP A 1 98 ? 2.254 -33.188 -14.391 1 70.5 98 ASP A O 1
ATOM 801 N N . GLN A 1 99 ? 2.424 -35.344 -13.547 1 74.12 99 GLN A N 1
ATOM 802 C CA . GLN A 1 99 ? 1.859 -34.938 -12.266 1 74.12 99 GLN A CA 1
ATOM 803 C C . GLN A 1 99 ? 2.82 -34 -11.508 1 74.12 99 GLN A C 1
ATOM 805 O O . GLN A 1 99 ? 2.4 -33.031 -10.898 1 74.12 99 GLN A O 1
ATOM 810 N N . VAL A 1 100 ? 4.078 -34.406 -11.57 1 74.69 100 VAL A N 1
ATOM 811 C CA . VAL A 1 100 ? 5.09 -33.625 -10.859 1 74.69 100 VAL A CA 1
ATOM 812 C C . VAL A 1 100 ? 5.211 -32.219 -11.492 1 74.69 100 VAL A C 1
ATOM 814 O O . VAL A 1 100 ? 5.293 -31.219 -10.789 1 74.69 100 VAL A O 1
ATOM 817 N N . SER A 1 101 ? 5.129 -32.219 -12.781 1 81 101 SER A N 1
ATOM 818 C CA . SER A 1 101 ? 5.25 -30.969 -13.516 1 81 101 SER A CA 1
ATOM 819 C C . SER A 1 101 ? 4.059 -30.047 -13.25 1 81 101 SER A C 1
ATOM 821 O O . SER A 1 101 ? 4.219 -28.844 -13.094 1 81 101 SER A O 1
ATOM 823 N N . TYR A 1 102 ? 2.977 -30.688 -13.031 1 85.75 102 TYR A N 1
ATOM 824 C CA . TYR A 1 102 ? 1.783 -29.891 -12.75 1 85.75 102 TYR A CA 1
ATOM 825 C C . TYR A 1 102 ? 1.84 -29.297 -11.352 1 85.75 102 TYR A C 1
ATOM 827 O O . TYR A 1 102 ? 1.454 -28.141 -11.141 1 85.75 102 TYR A O 1
ATOM 835 N N . LYS A 1 103 ? 2.303 -30.078 -10.5 1 89.5 103 LYS A N 1
ATOM 836 C CA . LYS A 1 103 ? 2.416 -29.609 -9.117 1 89.5 103 LYS A CA 1
ATOM 837 C C . LYS A 1 103 ? 3.359 -28.406 -9.016 1 89.5 103 LYS A C 1
ATOM 839 O O . LYS A 1 103 ? 3.092 -27.469 -8.273 1 89.5 103 LYS A O 1
ATOM 844 N N . GLU A 1 104 ? 4.391 -28.469 -9.719 1 91.81 104 GLU A N 1
ATOM 845 C CA . GLU A 1 104 ? 5.336 -27.359 -9.727 1 91.81 104 GLU A CA 1
ATOM 846 C C . GLU A 1 104 ? 4.707 -26.094 -10.312 1 91.81 104 GLU A C 1
ATOM 848 O O . GLU A 1 104 ? 4.902 -25 -9.797 1 91.81 104 GLU A O 1
ATOM 853 N N . TYR A 1 105 ? 4.016 -26.344 -11.312 1 93.94 105 TYR A N 1
ATOM 854 C CA . TYR A 1 105 ? 3.336 -25.219 -11.945 1 93.94 105 TYR A CA 1
ATOM 855 C C . TYR A 1 105 ? 2.289 -24.609 -11.016 1 93.94 105 TYR A C 1
ATOM 857 O O . TYR A 1 105 ? 2.174 -23.391 -10.906 1 93.94 105 TYR A O 1
ATOM 865 N N . GLU A 1 106 ? 1.605 -25.453 -10.383 1 94.88 106 GLU A N 1
ATOM 866 C CA . GLU A 1 106 ? 0.597 -25 -9.43 1 94.88 106 GLU A CA 1
ATOM 867 C C . GLU A 1 106 ? 1.228 -24.188 -8.305 1 94.88 106 GLU A C 1
ATOM 869 O O . GLU A 1 106 ? 0.718 -23.125 -7.938 1 94.88 106 GLU A O 1
ATOM 874 N N . GLN A 1 107 ? 2.305 -24.656 -7.805 1 95 107 GLN A N 1
ATOM 875 C CA . GLN A 1 107 ? 2.996 -23.953 -6.727 1 95 107 GLN A CA 1
ATOM 876 C C . GLN A 1 107 ? 3.504 -22.594 -7.195 1 95 107 GLN A C 1
ATOM 878 O O . GLN A 1 107 ? 3.391 -21.594 -6.473 1 95 107 GLN A O 1
ATOM 883 N N . ALA A 1 108 ? 3.994 -22.578 -8.352 1 96.12 108 ALA A N 1
ATOM 884 C CA . ALA A 1 108 ? 4.496 -21.312 -8.906 1 96.12 108 ALA A CA 1
ATOM 885 C C . ALA A 1 108 ? 3.359 -20.312 -9.117 1 96.12 108 ALA A C 1
ATOM 887 O O . ALA A 1 108 ? 3.52 -19.125 -8.852 1 96.12 108 ALA A O 1
ATOM 888 N N . THR A 1 109 ? 2.262 -20.812 -9.555 1 97.12 109 THR A N 1
ATOM 889 C CA . THR A 1 109 ? 1.095 -19.969 -9.789 1 97.12 109 THR A CA 1
ATOM 890 C C . THR A 1 109 ? 0.571 -19.391 -8.477 1 97.12 109 THR A C 1
ATOM 892 O O . THR A 1 109 ? 0.296 -18.188 -8.383 1 97.12 109 THR A O 1
ATOM 895 N N . ARG A 1 110 ? 0.507 -20.203 -7.527 1 97.31 110 ARG A N 1
ATOM 896 C CA . ARG A 1 110 ? 0.007 -19.766 -6.23 1 97.31 110 ARG A CA 1
ATOM 897 C C . ARG A 1 110 ? 0.944 -18.75 -5.602 1 97.31 110 ARG A C 1
ATOM 899 O O . ARG A 1 110 ? 0.497 -17.828 -4.902 1 97.31 110 ARG A O 1
ATOM 906 N N . LYS A 1 111 ? 2.213 -18.891 -5.832 1 98 111 LYS A N 1
ATOM 907 C CA . LYS A 1 111 ? 3.172 -17.906 -5.34 1 98 111 LYS A CA 1
ATOM 908 C C . LYS A 1 111 ? 2.906 -16.531 -5.949 1 98 111 LYS A C 1
ATOM 910 O O . LYS A 1 111 ? 2.904 -15.531 -5.242 1 98 111 LYS A O 1
ATOM 915 N N . VAL A 1 112 ? 2.664 -16.562 -7.242 1 98.19 112 VAL A N 1
ATOM 916 C CA . VAL A 1 112 ? 2.33 -15.312 -7.922 1 98.19 112 VAL A CA 1
ATOM 917 C C . VAL A 1 112 ? 1.079 -14.695 -7.297 1 98.19 112 VAL A C 1
ATOM 919 O O . VAL A 1 112 ? 1.062 -13.508 -6.965 1 98.19 112 VAL A O 1
ATOM 922 N N . TRP A 1 113 ? 0.111 -15.516 -7.074 1 97.94 113 TRP A N 1
ATOM 923 C CA . TRP A 1 113 ? -1.151 -15.031 -6.527 1 97.94 113 TRP A CA 1
ATOM 924 C C . TRP A 1 113 ? -0.958 -14.484 -5.117 1 97.94 113 TRP A C 1
ATOM 926 O O . TRP A 1 113 ? -1.473 -13.414 -4.785 1 97.94 113 TRP A O 1
ATOM 936 N N . ALA A 1 114 ? -0.226 -15.172 -4.324 1 98.12 114 ALA A N 1
ATOM 937 C CA . ALA A 1 114 ? 0.012 -14.727 -2.953 1 98.12 114 ALA A CA 1
ATOM 938 C C . ALA A 1 114 ? 0.667 -13.352 -2.93 1 98.12 114 ALA A C 1
ATOM 940 O O . ALA A 1 114 ? 0.219 -12.453 -2.209 1 98.12 114 ALA A O 1
ATOM 941 N N . ILE A 1 115 ? 1.648 -13.172 -3.713 1 98.44 115 ILE A N 1
ATOM 942 C CA . ILE A 1 115 ? 2.369 -11.898 -3.738 1 98.44 115 ILE A CA 1
ATOM 943 C C . ILE A 1 115 ? 1.462 -10.805 -4.293 1 98.44 115 ILE A C 1
ATOM 945 O O . ILE A 1 115 ? 1.412 -9.695 -3.748 1 98.44 115 ILE A O 1
ATOM 949 N N . GLU A 1 116 ? 0.763 -11.133 -5.332 1 98.12 116 GLU A N 1
ATOM 950 C CA . GLU A 1 116 ? -0.18 -10.18 -5.906 1 98.12 116 GLU A CA 1
ATOM 951 C C . GLU A 1 116 ? -1.185 -9.703 -4.859 1 98.12 116 GLU A C 1
ATOM 953 O O . GLU A 1 116 ? -1.439 -8.5 -4.742 1 98.12 116 GLU A O 1
ATOM 958 N N . ASN A 1 117 ? -1.668 -10.602 -4.176 1 97.88 117 ASN A N 1
ATOM 959 C CA . ASN A 1 117 ? -2.771 -10.258 -3.287 1 97.88 117 ASN A CA 1
ATOM 960 C C . ASN A 1 117 ? -2.277 -9.539 -2.031 1 97.88 117 ASN A C 1
ATOM 962 O O . ASN A 1 117 ? -2.994 -8.719 -1.458 1 97.88 117 ASN A O 1
ATOM 966 N N . ILE A 1 118 ? -1.066 -9.781 -1.617 1 98 118 ILE A N 1
ATOM 967 C CA . ILE A 1 118 ? -0.473 -8.969 -0.563 1 98 118 ILE A CA 1
ATOM 968 C C . ILE A 1 118 ? -0.33 -7.527 -1.044 1 98 118 ILE A C 1
ATOM 970 O O . ILE A 1 118 ? -0.683 -6.586 -0.326 1 98 118 ILE A O 1
ATOM 974 N N . ILE A 1 119 ? 0.175 -7.379 -2.242 1 98.44 119 ILE A N 1
ATOM 975 C CA . ILE A 1 119 ? 0.334 -6.051 -2.826 1 98.44 119 ILE A CA 1
ATOM 976 C C . ILE A 1 119 ? -1.03 -5.379 -2.955 1 98.44 119 ILE A C 1
ATOM 978 O O . ILE A 1 119 ? -1.181 -4.199 -2.625 1 98.44 119 ILE A O 1
ATOM 982 N N . LYS A 1 120 ? -1.93 -6.148 -3.42 1 97.69 120 LYS A N 1
ATOM 983 C CA . LYS A 1 120 ? -3.285 -5.637 -3.609 1 97.69 120 LYS A CA 1
ATOM 984 C C . LYS A 1 120 ? -3.885 -5.164 -2.289 1 97.69 120 LYS A C 1
ATOM 986 O O . LYS A 1 120 ? -4.578 -4.148 -2.246 1 97.69 120 LYS A O 1
ATOM 991 N N . ASP A 1 121 ? -3.615 -5.844 -1.284 1 96.75 121 ASP A N 1
ATOM 992 C CA . ASP A 1 121 ? -4.105 -5.473 0.039 1 96.75 121 ASP A CA 1
ATOM 993 C C . ASP A 1 121 ? -3.529 -4.129 0.479 1 96.75 121 ASP A C 1
ATOM 995 O O . ASP A 1 121 ? -4.176 -3.381 1.218 1 96.75 121 ASP A O 1
ATOM 999 N N . ARG A 1 122 ? -2.406 -3.803 0.053 1 97.94 122 ARG A N 1
ATOM 1000 C CA . ARG A 1 122 ? -1.712 -2.582 0.455 1 97.94 122 ARG A CA 1
ATOM 1001 C C . ARG A 1 122 ? -2.023 -1.435 -0.499 1 97.94 122 ARG A C 1
ATOM 1003 O O . ARG A 1 122 ? -2.441 -0.358 -0.067 1 97.94 122 ARG A O 1
ATOM 1010 N N . ILE A 1 123 ? -1.938 -1.701 -1.733 1 97.5 123 ILE A N 1
ATOM 1011 C CA . ILE A 1 123 ? -2.016 -0.667 -2.76 1 97.5 123 ILE A CA 1
ATOM 1012 C C . ILE A 1 123 ? -3.445 -0.563 -3.283 1 97.5 123 ILE A C 1
ATOM 1014 O O . ILE A 1 123 ? -3.863 0.493 -3.764 1 97.5 123 ILE A O 1
ATOM 1018 N N . GLY A 1 124 ? -4.164 -1.64 -3.262 1 97.19 124 GLY A N 1
ATOM 1019 C CA . GLY A 1 124 ? -5.508 -1.705 -3.818 1 97.19 124 GLY A CA 1
ATOM 1020 C C . GLY A 1 124 ? -5.566 -2.432 -5.148 1 97.19 124 GLY A C 1
ATOM 1021 O O . GLY A 1 124 ? -6.652 -2.766 -5.633 1 97.19 124 GLY A O 1
ATOM 1022 N N . TYR A 1 125 ? -4.41 -2.662 -5.691 1 97.56 125 TYR A N 1
ATOM 1023 C CA . TYR A 1 125 ? -4.254 -3.406 -6.938 1 97.56 125 TYR A CA 1
ATOM 1024 C C . TYR A 1 125 ? -2.855 -3.998 -7.051 1 97.56 125 TYR A C 1
ATOM 1026 O O . TYR A 1 125 ? -1.994 -3.736 -6.207 1 97.56 125 TYR A O 1
ATOM 1034 N N . TYR A 1 126 ? -2.67 -4.848 -7.977 1 97.31 126 TYR A N 1
ATOM 1035 C CA . TYR A 1 126 ? -1.318 -5.277 -8.32 1 97.31 126 TYR A CA 1
ATOM 1036 C C . TYR A 1 126 ? -0.982 -4.918 -9.758 1 97.31 126 TYR A C 1
ATOM 1038 O O . TYR A 1 126 ? -1.823 -5.047 -10.656 1 97.31 126 TYR A O 1
ATOM 1046 N N . PRO A 1 127 ? 0.207 -4.438 -9.984 1 96.38 127 PRO A N 1
ATOM 1047 C CA . PRO A 1 127 ? 0.571 -4.039 -11.352 1 96.38 127 PRO A CA 1
ATOM 1048 C C . PRO A 1 127 ? 0.609 -5.219 -12.32 1 96.38 127 PRO A C 1
ATOM 1050 O O . PRO A 1 127 ? 1.101 -6.293 -11.969 1 96.38 127 PRO A O 1
ATOM 1053 N N . GLN A 1 128 ? 0.18 -4.961 -13.484 1 93.94 128 GLN A N 1
ATOM 1054 C CA . GLN A 1 128 ? 0.162 -6.004 -14.508 1 93.94 128 GLN A CA 1
ATOM 1055 C C . GLN A 1 128 ? 1.552 -6.219 -15.102 1 93.94 128 GLN A C 1
ATOM 1057 O O . GLN A 1 128 ? 1.925 -7.344 -15.43 1 93.94 128 GLN A O 1
ATOM 1062 N N . LYS A 1 129 ? 2.234 -5.09 -15.211 1 95.38 129 LYS A N 1
ATOM 1063 C CA . LYS A 1 129 ? 3.596 -5.141 -15.734 1 95.38 129 LYS A CA 1
ATOM 1064 C C . LYS A 1 129 ? 4.574 -4.457 -14.781 1 95.38 129 LYS A C 1
ATOM 1066 O O . LYS A 1 129 ? 4.316 -3.352 -14.305 1 95.38 129 LYS A O 1
ATOM 1071 N N . ILE A 1 130 ? 5.605 -5.156 -14.547 1 97.81 130 ILE A N 1
ATOM 1072 C CA . ILE A 1 130 ? 6.656 -4.605 -13.688 1 97.81 130 ILE A CA 1
ATOM 1073 C C . ILE A 1 130 ? 7.977 -4.562 -14.453 1 97.81 130 ILE A C 1
ATOM 1075 O O . ILE A 1 130 ? 8.648 -5.586 -14.609 1 97.81 130 ILE A O 1
ATOM 1079 N N . THR A 1 131 ? 8.344 -3.398 -14.859 1 97.25 131 THR A N 1
ATOM 1080 C CA . THR A 1 131 ? 9.578 -3.203 -15.609 1 97.25 131 THR A CA 1
ATOM 1081 C C . THR A 1 131 ? 10.672 -2.617 -14.719 1 97.25 131 THR A C 1
ATOM 1083 O O . THR A 1 131 ? 10.398 -2.203 -13.586 1 97.25 131 THR A O 1
ATOM 1086 N N . GLU A 1 132 ? 11.82 -2.627 -15.328 1 96 132 GLU A N 1
ATOM 1087 C CA . GLU A 1 132 ? 12.922 -1.981 -14.602 1 96 132 GLU A CA 1
ATOM 1088 C C . GLU A 1 132 ? 12.641 -0.498 -14.391 1 96 132 GLU A C 1
ATOM 1090 O O . GLU A 1 132 ? 12.969 0.054 -13.336 1 96 132 GLU A O 1
ATOM 1095 N N 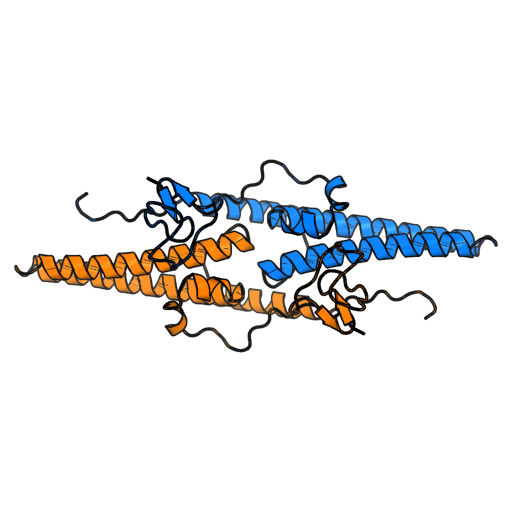. GLN A 1 133 ? 12.078 0.089 -15.375 1 97.19 133 GLN A N 1
ATOM 1096 C CA . GLN A 1 133 ? 11.742 1.505 -15.273 1 97.19 133 GLN A CA 1
ATOM 1097 C C . GLN A 1 133 ? 10.688 1.744 -14.195 1 97.19 133 GLN A C 1
ATOM 1099 O O . GLN A 1 133 ? 10.758 2.727 -13.453 1 97.19 133 GLN A O 1
ATOM 1104 N N . PHE A 1 134 ? 9.773 0.921 -14.164 1 97.19 134 PHE A N 1
ATOM 1105 C CA . PHE A 1 134 ? 8.742 0.991 -13.133 1 97.19 134 PHE A CA 1
ATOM 1106 C C . PHE A 1 134 ? 9.359 0.921 -11.742 1 97.19 134 PHE A C 1
ATOM 1108 O O . PHE A 1 134 ? 9.07 1.76 -10.891 1 97.19 134 PHE A O 1
ATOM 1115 N N . LEU A 1 135 ? 10.172 -0.003 -11.508 1 97.56 135 LEU A N 1
ATOM 1116 C CA . LEU A 1 135 ? 10.812 -0.218 -10.211 1 97.56 135 LEU A CA 1
ATOM 1117 C C . LEU A 1 135 ? 11.719 0.951 -9.852 1 97.56 135 LEU A C 1
ATOM 1119 O O . LEU A 1 135 ? 11.734 1.403 -8.703 1 97.56 135 LEU A O 1
ATOM 1123 N N . ALA A 1 136 ? 12.422 1.447 -10.852 1 96.69 136 ALA A N 1
ATOM 1124 C CA . ALA A 1 136 ? 13.305 2.586 -10.625 1 96.69 136 ALA A CA 1
ATOM 1125 C C . ALA A 1 136 ? 12.516 3.82 -10.203 1 96.69 136 ALA A C 1
ATOM 1127 O O . ALA A 1 136 ? 12.906 4.523 -9.266 1 96.69 136 ALA A O 1
ATOM 1128 N N . SER A 1 137 ? 11.461 4.055 -10.898 1 96.81 137 SER A N 1
ATOM 1129 C CA . SER A 1 137 ? 10.609 5.191 -10.562 1 96.81 137 SER A CA 1
ATOM 1130 C C . SER A 1 137 ? 10 5.035 -9.172 1 96.81 137 SER A C 1
ATOM 1132 O O . SER A 1 137 ? 9.867 6.016 -8.438 1 96.81 137 SER A O 1
ATOM 1134 N N . TYR A 1 138 ? 9.641 3.855 -8.891 1 97 138 TYR A N 1
ATOM 1135 C CA . TYR A 1 138 ? 9.078 3.559 -7.574 1 97 138 TYR A CA 1
ATOM 1136 C C . TYR A 1 138 ? 10.07 3.877 -6.469 1 97 138 TYR A C 1
ATOM 1138 O O . TYR A 1 138 ? 9.727 4.52 -5.477 1 97 138 TYR A O 1
ATOM 1146 N N . LEU A 1 139 ? 11.266 3.48 -6.664 1 96.81 139 LEU A N 1
ATOM 1147 C CA . LEU A 1 139 ? 12.336 3.729 -5.695 1 96.81 139 LEU A CA 1
ATOM 1148 C C . LEU A 1 139 ? 12.586 5.223 -5.539 1 96.81 139 LEU A C 1
ATOM 1150 O O . LEU A 1 139 ? 12.836 5.699 -4.43 1 96.81 139 LEU A O 1
ATOM 1154 N N . GLU A 1 140 ? 12.516 5.926 -6.582 1 95.88 140 GLU A N 1
ATOM 1155 C CA . GLU A 1 140 ? 12.688 7.375 -6.527 1 95.88 140 GLU A CA 1
ATOM 1156 C C . GLU A 1 140 ? 11.586 8.031 -5.695 1 95.88 140 GLU A C 1
ATOM 1158 O O . GLU A 1 140 ? 11.859 8.953 -4.922 1 95.88 140 GLU A O 1
ATOM 1163 N N . ARG A 1 141 ? 10.391 7.57 -5.867 1 9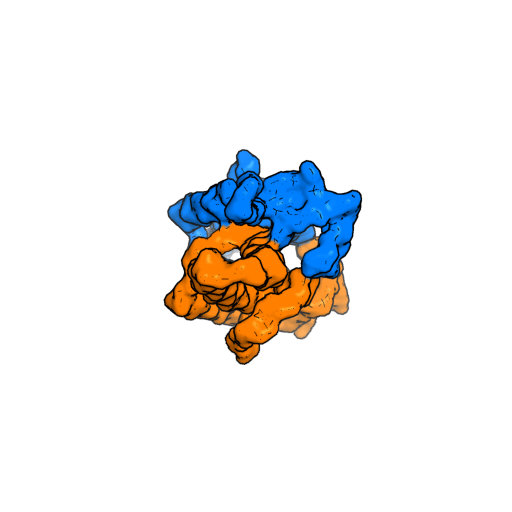5.81 141 ARG A N 1
ATOM 1164 C CA . ARG A 1 141 ? 9.273 8.117 -5.109 1 95.81 141 ARG A CA 1
ATOM 1165 C C . ARG A 1 141 ? 9.43 7.84 -3.619 1 95.81 141 ARG A C 1
ATOM 1167 O O . ARG A 1 141 ? 9.109 8.688 -2.787 1 95.81 141 ARG A O 1
ATOM 1174 N N . ILE A 1 142 ? 9.93 6.66 -3.264 1 96.56 142 ILE A N 1
ATOM 1175 C CA . ILE A 1 142 ? 10.188 6.316 -1.869 1 96.56 142 ILE A CA 1
ATOM 1176 C C . ILE A 1 142 ? 11.219 7.285 -1.285 1 96.56 142 ILE A C 1
ATOM 1178 O O . ILE A 1 142 ? 11.016 7.836 -0.201 1 96.56 142 ILE A O 1
ATOM 1182 N N . GLU A 1 143 ? 12.242 7.531 -2.012 1 93.06 143 GLU A N 1
ATOM 1183 C CA . GLU A 1 143 ? 13.305 8.414 -1.548 1 93.06 143 GLU A CA 1
ATOM 1184 C C . GLU A 1 143 ? 12.781 9.836 -1.329 1 93.06 143 GLU A C 1
ATOM 1186 O O . GLU A 1 143 ? 13.109 10.477 -0.326 1 93.06 143 GLU A O 1
ATOM 1191 N N . ARG A 1 144 ? 11.984 10.258 -2.164 1 91.12 144 ARG A N 1
ATOM 1192 C CA . ARG A 1 144 ? 11.461 11.617 -2.094 1 91.12 144 ARG A CA 1
ATOM 1193 C C . ARG A 1 144 ? 10.508 11.781 -0.916 1 91.12 144 ARG A C 1
ATOM 1195 O O . ARG A 1 144 ? 10.367 12.875 -0.37 1 91.12 144 ARG A O 1
ATOM 1202 N N . SER A 1 145 ? 9.852 10.734 -0.573 1 90.62 145 SER A N 1
ATOM 1203 C CA . SER A 1 145 ? 8.836 10.805 0.471 1 90.62 145 SER A CA 1
ATOM 1204 C C . SER A 1 145 ? 9.469 10.781 1.859 1 90.62 145 SER A C 1
ATOM 1206 O O . SER A 1 145 ? 8.773 10.945 2.865 1 90.62 145 SER A O 1
ATOM 1208 N N . GLU A 1 146 ? 10.773 10.57 1.976 1 85.62 146 GLU A N 1
ATOM 1209 C CA . GLU A 1 146 ? 11.453 10.477 3.264 1 85.62 146 GLU A CA 1
ATOM 1210 C C . GLU A 1 146 ? 12.148 11.789 3.619 1 85.62 146 GLU A C 1
ATOM 1212 O O . GLU A 1 146 ? 12.625 11.961 4.746 1 85.62 146 GLU A O 1
ATOM 1217 N N . VAL A 1 147 ? 12.18 12.688 2.803 1 77.75 147 VAL A N 1
ATOM 1218 C CA . VAL A 1 147 ? 13.086 13.828 2.898 1 77.75 147 VAL A CA 1
ATOM 1219 C C . VAL A 1 147 ? 12.547 14.836 3.908 1 77.75 147 VAL A C 1
ATOM 1221 O O . VAL A 1 147 ? 13.297 15.367 4.73 1 77.75 147 VAL A O 1
ATOM 1224 N N . LYS A 1 148 ? 11.336 15.047 3.998 1 84.12 148 LYS A N 1
ATOM 1225 C CA . LYS A 1 148 ? 10.852 16.156 4.805 1 84.12 148 LYS A CA 1
ATOM 1226 C C . LYS A 1 148 ? 10.359 15.688 6.168 1 84.12 148 LYS A C 1
ATOM 1228 O O . LYS A 1 148 ? 9.375 14.938 6.25 1 84.12 148 LYS A O 1
ATOM 1233 N N . PRO A 1 149 ? 11.102 16.156 7.234 1 91.56 149 PRO A N 1
ATOM 1234 C CA . PRO A 1 149 ? 10.602 15.812 8.57 1 91.56 149 PRO A CA 1
ATOM 1235 C C . PRO A 1 149 ? 9.281 16.5 8.898 1 91.56 149 PRO A C 1
ATOM 1237 O O . PRO A 1 149 ? 8.961 17.547 8.32 1 91.56 149 PRO A O 1
ATOM 1240 N N . MET A 1 150 ? 8.57 15.93 9.75 1 95.62 150 MET A N 1
ATOM 1241 C CA . MET A 1 150 ? 7.293 16.5 10.188 1 95.62 150 MET A CA 1
ATOM 1242 C C . MET A 1 150 ? 7.504 17.531 11.289 1 95.62 150 MET A C 1
ATOM 1244 O O . MET A 1 150 ? 7.297 17.25 12.469 1 95.62 150 MET A O 1
ATOM 1248 N N . LYS A 1 151 ? 7.832 18.719 10.859 1 93.06 151 LYS A N 1
ATOM 1249 C CA . LYS A 1 151 ? 8.039 19.828 11.773 1 93.06 151 LYS A CA 1
ATOM 1250 C C . LYS A 1 151 ? 7.199 21.031 11.375 1 93.06 151 LYS A C 1
ATOM 1252 O O . LYS A 1 151 ? 7.086 21.344 10.188 1 93.06 151 LYS A O 1
ATOM 1257 N N . ILE A 1 152 ? 6.602 21.547 12.398 1 89.94 152 ILE A N 1
ATOM 1258 C CA . ILE A 1 152 ? 5.859 22.797 12.195 1 89.94 152 ILE A CA 1
ATOM 1259 C C . ILE A 1 152 ? 6.656 23.969 12.758 1 89.94 152 ILE A C 1
ATOM 1261 O O . ILE A 1 152 ? 7.066 23.953 13.914 1 89.94 152 ILE A O 1
ATOM 1265 N N . TYR A 1 153 ? 6.953 24.938 11.93 1 79.25 153 TYR A N 1
ATOM 1266 C CA . TYR A 1 153 ? 7.73 26.094 12.359 1 79.25 153 TYR A CA 1
ATOM 1267 C C . TYR A 1 153 ? 6.82 27.281 12.672 1 79.25 153 TYR A C 1
ATOM 1269 O O . TYR A 1 153 ? 5.91 27.594 11.906 1 79.25 153 TYR A O 1
ATOM 1277 N N . LYS A 1 154 ? 6.73 27.719 13.938 1 66.62 154 LYS A N 1
ATOM 1278 C CA . LYS A 1 154 ? 5.988 28.906 14.352 1 66.62 154 LYS A CA 1
ATOM 1279 C C . LYS A 1 154 ? 6.77 30.172 14.031 1 66.62 154 LYS A C 1
ATOM 1281 O O . LYS A 1 154 ? 8 30.188 14.117 1 66.62 154 LYS A O 1
ATOM 1286 N N . LYS A 1 155 ? 6.082 31.141 13.336 1 55.09 155 LYS A N 1
ATOM 1287 C CA . LYS A 1 155 ? 6.688 32.469 13.234 1 55.09 155 LYS A CA 1
ATOM 1288 C C . LYS A 1 155 ? 7.035 33 14.617 1 55.09 155 LYS A C 1
ATOM 1290 O O . LYS A 1 155 ? 6.227 32.938 15.547 1 55.09 155 LYS A O 1
ATOM 1295 N N . GLY A 1 156 ? 8.414 32.969 14.961 1 48.31 156 GLY A N 1
ATOM 1296 C CA . GLY A 1 156 ? 9.102 33.594 16.078 1 48.31 156 GLY A CA 1
ATOM 1297 C C . GLY A 1 156 ? 10.047 32.656 16.797 1 48.31 156 GLY A C 1
ATOM 1298 O O . GLY A 1 156 ? 10.727 33.062 17.75 1 48.31 156 GLY A O 1
ATOM 1299 N N . GLU A 1 157 ? 9.812 31.391 16.562 1 42 157 GLU A N 1
ATOM 1300 C CA . GLU A 1 157 ? 10.836 30.578 17.219 1 42 157 GLU A CA 1
ATOM 1301 C C . GLU A 1 157 ? 11.914 30.141 16.219 1 42 157 GLU A C 1
ATOM 1303 O O . GLU A 1 157 ? 11.625 29.938 15.039 1 42 157 GLU A O 1
ATOM 1308 N N . MET B 1 1 ? -16.906 -23.578 -2.568 1 87.38 1 MET B N 1
ATOM 1309 C CA . MET B 1 1 ? -15.805 -24 -1.699 1 87.38 1 MET B CA 1
ATOM 1310 C C . MET B 1 1 ? -15 -22.797 -1.209 1 87.38 1 MET B C 1
ATOM 1312 O O . MET B 1 1 ? -14.742 -21.875 -1.973 1 87.38 1 MET B O 1
ATOM 1316 N N . LYS B 1 2 ? -14.734 -22.828 0.065 1 95.38 2 LYS B N 1
ATOM 1317 C CA . LYS B 1 2 ? -13.945 -21.75 0.647 1 95.38 2 LYS B CA 1
ATOM 1318 C C . LYS B 1 2 ? -12.5 -21.781 0.151 1 95.38 2 LYS B C 1
ATOM 1320 O O . LYS B 1 2 ? -11.914 -22.859 0.028 1 95.38 2 LYS B O 1
ATOM 1325 N N . THR B 1 3 ? -12.031 -20.609 -0.199 1 97.44 3 THR B N 1
ATOM 1326 C CA . THR B 1 3 ? -10.664 -20.547 -0.707 1 97.44 3 THR B CA 1
ATOM 1327 C C . THR B 1 3 ? -9.891 -19.422 -0.012 1 97.44 3 THR B C 1
ATOM 1329 O O . THR B 1 3 ? -10.484 -18.469 0.48 1 97.44 3 THR B O 1
ATOM 1332 N N . CYS B 1 4 ? -8.633 -19.594 0.071 1 97.81 4 CYS B N 1
ATOM 1333 C CA . CYS B 1 4 ? -7.719 -18.578 0.579 1 97.81 4 CYS B CA 1
ATOM 1334 C C . CYS B 1 4 ? -7.668 -17.375 -0.353 1 97.81 4 CYS B C 1
ATOM 1336 O O . CYS B 1 4 ? -7.445 -17.531 -1.556 1 97.81 4 CYS B O 1
ATOM 1338 N N . ALA B 1 5 ? -7.75 -16.219 0.194 1 96.5 5 ALA B N 1
ATOM 1339 C CA . ALA B 1 5 ? -7.797 -15.008 -0.624 1 96.5 5 ALA B CA 1
ATOM 1340 C C . ALA B 1 5 ? -6.402 -14.617 -1.104 1 96.5 5 ALA B C 1
ATOM 1342 O O . ALA B 1 5 ? -6.262 -13.766 -1.991 1 96.5 5 ALA B O 1
ATOM 1343 N N . TYR B 1 6 ? -5.395 -15.242 -0.529 1 97.62 6 TYR B N 1
ATOM 1344 C CA . TYR B 1 6 ? -4.031 -14.922 -0.933 1 97.62 6 TYR B CA 1
ATOM 1345 C C . TYR B 1 6 ? -3.588 -15.797 -2.1 1 97.62 6 TYR B C 1
ATOM 1347 O O . TYR B 1 6 ? -3.066 -15.297 -3.098 1 97.62 6 TYR B O 1
ATOM 1355 N N . CYS B 1 7 ? -3.902 -17.062 -1.953 1 97.69 7 CYS B N 1
ATOM 1356 C CA . CYS B 1 7 ? -3.264 -17.953 -2.92 1 97.69 7 CYS B CA 1
ATOM 1357 C C . CYS B 1 7 ? -4.305 -18.75 -3.688 1 97.69 7 CYS B C 1
ATOM 1359 O O . CYS B 1 7 ? -3.959 -19.516 -4.598 1 97.69 7 CYS B O 1
ATOM 1361 N N . GLY B 1 8 ? -5.555 -18.75 -3.303 1 96.94 8 GLY B N 1
ATOM 1362 C CA . GLY B 1 8 ? -6.625 -19.406 -4.031 1 96.94 8 GLY B CA 1
ATOM 1363 C C . GLY B 1 8 ? -6.816 -20.859 -3.629 1 96.94 8 GLY B C 1
ATOM 1364 O O . GLY B 1 8 ? -7.684 -21.547 -4.168 1 96.94 8 GLY B O 1
ATOM 1365 N N . SER B 1 9 ? -6.016 -21.328 -2.695 1 96.5 9 SER B N 1
ATOM 1366 C CA . SER B 1 9 ? -6.152 -22.719 -2.264 1 96.5 9 SER B CA 1
ATOM 1367 C C . SER B 1 9 ? -7.48 -22.953 -1.554 1 96.5 9 SER B C 1
ATOM 1369 O O . SER B 1 9 ? -7.965 -22.078 -0.833 1 96.5 9 SER B O 1
ATOM 1371 N N . GLU B 1 10 ? -7.938 -24.172 -1.742 1 95.44 10 GLU B N 1
ATOM 1372 C CA . GLU B 1 10 ? -9.109 -24.562 -0.968 1 95.44 10 GLU B CA 1
ATOM 1373 C C . GLU B 1 10 ? -8.766 -24.734 0.509 1 95.44 10 GLU B C 1
ATOM 1375 O O . GLU B 1 10 ? -7.719 -25.281 0.847 1 95.44 10 GLU B O 1
ATOM 1380 N N . ILE B 1 11 ? -9.766 -24.234 1.286 1 95.94 11 ILE B N 1
ATOM 1381 C CA . ILE B 1 11 ? -9.5 -24.344 2.717 1 95.94 11 ILE B CA 1
ATOM 1382 C C . ILE B 1 11 ? -10.734 -24.891 3.426 1 95.94 11 ILE B C 1
ATOM 1384 O O . ILE B 1 11 ? -11.859 -24.688 2.977 1 95.94 11 ILE B O 1
ATOM 1388 N N . GLU B 1 12 ? -10.672 -25.844 4.434 1 89.94 12 GLU B N 1
ATOM 1389 C CA . GLU B 1 12 ? -11.758 -26.375 5.246 1 89.94 12 GLU B CA 1
ATOM 1390 C C . GLU B 1 12 ? -11.914 -25.578 6.543 1 89.94 12 GLU B C 1
ATOM 1392 O O . GLU B 1 12 ? -13.023 -25.469 7.082 1 89.94 12 GLU B O 1
ATOM 1397 N N . GLY B 1 13 ? -11.352 -24.578 6.883 1 92.44 13 GLY B N 1
ATOM 1398 C CA . GLY B 1 13 ? -11.328 -23.703 8.039 1 92.44 13 GLY B CA 1
ATOM 1399 C C . GLY B 1 13 ? -10.648 -22.375 7.777 1 92.44 13 GLY B C 1
ATOM 1400 O O . GLY B 1 13 ? -10.961 -21.688 6.797 1 92.44 13 GLY B O 1
ATOM 1401 N N . SER B 1 14 ? -9.891 -22.078 8.75 1 95.75 14 SER B N 1
ATOM 1402 C CA . SER B 1 14 ? -9.273 -20.766 8.594 1 95.75 14 SER B CA 1
ATOM 1403 C C . SER B 1 14 ? -7.781 -20.875 8.312 1 95.75 14 SER B C 1
ATOM 1405 O O . SER B 1 14 ? -7.098 -19.875 8.133 1 95.75 14 SER B O 1
ATOM 1407 N N . TYR B 1 15 ? -7.328 -22.078 8.273 1 96.69 15 TYR B N 1
ATOM 1408 C CA . TYR B 1 15 ? -5.898 -22.266 8.055 1 96.69 15 TYR B CA 1
ATOM 1409 C C . TYR B 1 15 ? -5.609 -22.594 6.594 1 96.69 15 TYR B C 1
ATOM 1411 O O . TYR B 1 15 ? -6.262 -23.453 6.004 1 96.69 15 TYR B O 1
ATOM 1419 N N . CYS B 1 16 ? -4.715 -21.906 5.969 1 97.12 16 CYS B N 1
ATOM 1420 C CA . CYS B 1 16 ? -4.238 -22.203 4.621 1 97.12 16 CYS B CA 1
ATOM 1421 C C . CYS B 1 16 ? -2.889 -22.906 4.664 1 97.12 16 CYS B C 1
ATOM 1423 O O . CYS B 1 16 ? -1.896 -22.344 5.113 1 97.12 16 CYS B O 1
ATOM 1425 N N . SER B 1 17 ? -2.854 -24.062 4.227 1 94.12 17 SER B N 1
ATOM 1426 C CA . SER B 1 17 ? -1.642 -24.875 4.289 1 94.12 17 SER B CA 1
ATOM 1427 C C . SER B 1 17 ? -0.562 -24.328 3.359 1 94.12 17 SER B C 1
ATOM 1429 O O . SER B 1 17 ? 0.628 -24.406 3.672 1 94.12 17 SER B O 1
ATOM 1431 N N . TYR B 1 18 ? -0.941 -23.828 2.205 1 95.12 18 TYR B N 1
ATOM 1432 C CA . TYR B 1 18 ? 0.05 -23.25 1.296 1 95.12 18 TYR B CA 1
ATOM 1433 C C . TYR B 1 18 ? 0.693 -22.016 1.896 1 95.12 18 TYR B C 1
ATOM 1435 O O . TYR B 1 18 ? 1.919 -21.875 1.901 1 95.12 18 TYR B O 1
ATOM 1443 N N . CYS B 1 19 ? -0.137 -21.141 2.377 1 96.12 19 CYS B N 1
ATOM 1444 C CA . CYS B 1 19 ? 0.362 -19.891 2.912 1 96.12 19 CYS B CA 1
ATOM 1445 C C . CYS B 1 19 ? 0.924 -20.062 4.316 1 96.12 19 CYS B C 1
ATOM 1447 O O . CYS B 1 19 ? 1.63 -19.203 4.828 1 96.12 19 CYS B O 1
ATOM 1449 N N . GLU B 1 20 ? 0.525 -21.062 4.949 1 93 20 GLU B N 1
ATOM 1450 C CA . GLU B 1 20 ? 0.906 -21.344 6.332 1 93 20 GLU B CA 1
ATOM 1451 C C . GLU B 1 20 ? 0.457 -20.219 7.262 1 93 20 GLU B C 1
ATOM 1453 O O . GLU B 1 20 ? 1.255 -19.688 8.047 1 93 20 GLU B O 1
ATOM 1458 N N . LEU B 1 21 ? -0.833 -19.859 7.109 1 95 21 LEU B N 1
ATOM 1459 C CA . LEU B 1 21 ? -1.436 -18.766 7.871 1 95 21 LEU B CA 1
ATOM 1460 C C . LEU B 1 21 ? -2.832 -19.156 8.352 1 95 21 LEU B C 1
ATOM 1462 O O . LEU B 1 21 ? -3.566 -19.844 7.645 1 95 21 LEU B O 1
ATOM 1466 N N . VAL B 1 22 ? -3.107 -18.719 9.539 1 96.25 22 VAL B N 1
ATOM 1467 C CA . VAL B 1 22 ? -4.512 -18.656 9.938 1 96.25 22 VAL B CA 1
ATOM 1468 C C . VAL B 1 22 ? -5.152 -17.391 9.383 1 96.25 22 VAL B C 1
ATOM 1470 O O . VAL B 1 22 ? -4.723 -16.281 9.695 1 96.25 22 VAL B O 1
ATOM 1473 N N . LEU B 1 23 ? -6.16 -17.594 8.625 1 96.75 23 LEU B N 1
ATOM 1474 C CA . LEU B 1 23 ? -6.781 -16.469 7.922 1 96.75 23 LEU B CA 1
ATOM 1475 C C . LEU B 1 23 ? -7.922 -15.875 8.742 1 96.75 23 LEU B C 1
ATOM 1477 O O . LEU B 1 23 ? -8.703 -16.609 9.352 1 96.75 23 LEU B O 1
ATOM 1481 N N . SER B 1 24 ? -7.91 -14.609 8.789 1 96.25 24 SER B N 1
ATOM 1482 C CA . SER B 1 24 ? -9.133 -13.961 9.258 1 96.25 24 SER B CA 1
ATOM 1483 C C . SER B 1 24 ? -10.258 -14.078 8.242 1 96.25 24 SER B C 1
ATOM 1485 O O . SER B 1 24 ? -10.016 -14.414 7.078 1 96.25 24 SER B O 1
ATOM 1487 N N . GLU B 1 25 ? -11.43 -13.703 8.648 1 95.75 25 GLU B N 1
ATOM 1488 C CA . GLU B 1 25 ? -12.609 -13.828 7.805 1 95.75 25 GLU B CA 1
ATOM 1489 C C . GLU B 1 25 ? -12.461 -13.016 6.52 1 95.75 25 GLU B C 1
ATOM 1491 O O . GLU B 1 25 ? -12.938 -13.43 5.457 1 95.75 25 GLU B O 1
ATOM 1496 N N . LYS B 1 26 ? -11.82 -11.969 6.617 1 95 26 LYS B N 1
ATOM 1497 C CA . LYS B 1 26 ? -11.617 -11.086 5.473 1 95 26 LYS B CA 1
ATOM 1498 C C . LYS B 1 26 ? -10.891 -11.805 4.34 1 95 26 LYS B C 1
ATOM 1500 O O . LYS B 1 26 ? -11.117 -11.508 3.166 1 95 26 LYS B O 1
ATOM 1505 N N . TYR B 1 27 ? -10.141 -12.797 4.676 1 97.19 27 TYR B N 1
ATOM 1506 C CA . TYR B 1 27 ? -9.266 -13.406 3.682 1 97.19 27 TYR B CA 1
ATOM 1507 C C . TYR B 1 27 ? -9.727 -14.82 3.342 1 97.19 2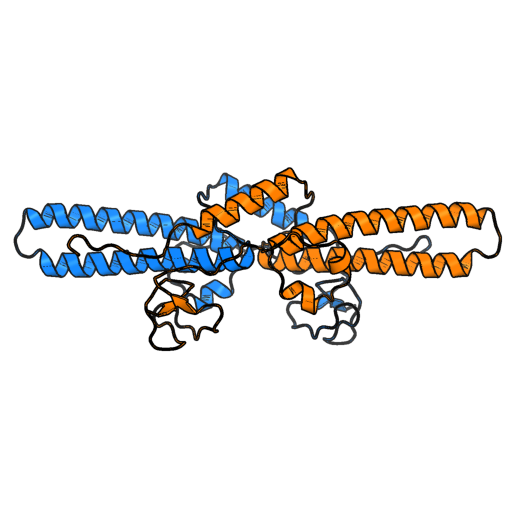7 TYR B C 1
ATOM 1509 O O . TYR B 1 27 ? -8.961 -15.609 2.779 1 97.19 27 TYR B O 1
ATOM 1517 N N . ILE B 1 28 ? -10.852 -15.117 3.777 1 97.12 28 ILE B N 1
ATOM 1518 C CA . ILE B 1 28 ? -11.523 -16.344 3.363 1 97.12 28 ILE B CA 1
ATOM 1519 C C . ILE B 1 28 ? -12.586 -16.031 2.316 1 97.12 28 ILE B C 1
ATOM 1521 O O . ILE B 1 28 ? -13.578 -15.352 2.611 1 97.12 28 ILE B O 1
ATOM 1525 N N . ASN B 1 29 ? -12.32 -16.453 1.125 1 95 29 ASN B N 1
ATOM 1526 C CA . ASN B 1 29 ? -13.234 -16.188 0.02 1 95 29 ASN B CA 1
ATOM 1527 C C . ASN B 1 29 ? -13.766 -17.469 -0.604 1 95 29 ASN B C 1
ATOM 1529 O O . ASN B 1 29 ? -13.719 -18.531 0.021 1 95 29 ASN B O 1
ATOM 1533 N N . GLU B 1 30 ? -14.445 -17.281 -1.767 1 94.31 30 GLU B N 1
ATOM 1534 C CA . GLU B 1 30 ? -15 -18.453 -2.455 1 94.31 30 GLU B CA 1
ATOM 1535 C C . GLU B 1 30 ? -14.578 -18.484 -3.92 1 94.31 30 GLU B C 1
ATOM 1537 O O . GLU B 1 30 ? -14.43 -17.422 -4.551 1 94.31 30 GLU B O 1
ATOM 1542 N N . ASP B 1 31 ? -14.297 -19.688 -4.402 1 93.31 31 ASP B N 1
ATOM 1543 C CA . ASP B 1 31 ? -14.109 -19.969 -5.824 1 93.31 31 ASP B CA 1
ATOM 1544 C C . ASP B 1 31 ? -12.938 -19.172 -6.391 1 93.31 31 ASP B C 1
ATOM 1546 O O . ASP B 1 31 ? -13.008 -18.656 -7.512 1 93.31 31 ASP B O 1
ATOM 1550 N N . GLY B 1 32 ? -11.992 -18.922 -5.578 1 94.62 32 GLY B N 1
ATOM 1551 C CA . GLY B 1 32 ? -10.766 -18.312 -6.055 1 94.62 32 GLY B CA 1
ATOM 1552 C C . GLY B 1 32 ? -10.883 -16.797 -6.191 1 94.62 32 GLY B C 1
ATOM 1553 O O . GLY B 1 32 ? -10.055 -16.172 -6.852 1 94.62 32 GLY B O 1
ATOM 1554 N N . LYS B 1 33 ? -11.938 -16.281 -5.605 1 94.25 33 LYS B N 1
ATOM 1555 C CA . LYS B 1 33 ? -12.102 -14.828 -5.656 1 94.25 33 LYS B CA 1
ATOM 1556 C C . LYS B 1 33 ? -11.062 -14.125 -4.781 1 94.25 33 LYS B C 1
ATOM 1558 O O . LYS B 1 33 ? -10.688 -14.641 -3.723 1 94.25 33 LYS B O 1
ATOM 1563 N N . ARG B 1 34 ? -10.656 -13.008 -5.203 1 94.44 34 ARG B N 1
ATOM 1564 C CA . ARG B 1 34 ? -9.75 -12.164 -4.438 1 94.44 34 ARG B CA 1
ATOM 1565 C C . ARG B 1 34 ? -10.523 -11.195 -3.543 1 94.44 34 ARG B C 1
ATOM 1567 O O . ARG B 1 34 ? -11.727 -10.984 -3.744 1 94.44 34 ARG B O 1
ATOM 1574 N N . VAL B 1 35 ? -9.82 -10.695 -2.516 1 95.12 35 VAL B N 1
ATOM 1575 C CA . VAL B 1 35 ? -10.422 -9.633 -1.715 1 95.12 35 VAL B CA 1
ATOM 1576 C C . VAL B 1 35 ? -10.695 -8.414 -2.592 1 95.12 35 VAL B C 1
ATOM 1578 O O . VAL B 1 35 ? -9.852 -8.023 -3.404 1 95.12 35 VAL B O 1
ATOM 1581 N N . SER B 1 36 ? -11.867 -7.891 -2.449 1 93.69 36 SER B N 1
ATOM 1582 C CA . SER B 1 36 ? -12.203 -6.691 -3.211 1 93.69 36 SER B CA 1
ATOM 1583 C C . SER B 1 36 ? -11.664 -5.438 -2.533 1 93.69 36 SER B C 1
ATOM 1585 O O . SER B 1 36 ? -11.766 -5.285 -1.314 1 93.69 36 SER B O 1
ATOM 1587 N N . ASN B 1 37 ? -11.078 -4.555 -3.297 1 94.12 37 ASN B N 1
ATOM 1588 C CA . ASN B 1 37 ? -10.602 -3.26 -2.818 1 94.12 37 ASN B CA 1
ATOM 1589 C C . ASN B 1 37 ? -11.406 -2.109 -3.416 1 94.12 37 ASN B C 1
ATOM 1591 O O . ASN B 1 37 ? -11.023 -0.946 -3.293 1 94.12 37 ASN B O 1
ATOM 1595 N N . ARG B 1 38 ? -12.508 -2.459 -4.004 1 91.81 38 ARG B N 1
ATOM 1596 C CA . ARG B 1 38 ? -13.398 -1.444 -4.562 1 91.81 38 ARG B CA 1
ATOM 1597 C C . ARG B 1 38 ? -14.086 -0.649 -3.457 1 91.81 38 ARG B C 1
ATOM 1599 O O . ARG B 1 38 ? -14.266 -1.152 -2.346 1 91.81 38 ARG B O 1
ATOM 1606 N N . ILE B 1 39 ? -14.336 0.54 -3.738 1 91.12 39 ILE B N 1
ATOM 1607 C CA . ILE B 1 39 ? -15.062 1.358 -2.773 1 91.12 39 ILE B CA 1
ATOM 1608 C C . ILE B 1 39 ? -16.484 1.597 -3.27 1 91.12 39 ILE B C 1
ATOM 1610 O O . ILE B 1 39 ? -16.719 1.688 -4.477 1 91.12 39 ILE B O 1
ATOM 1614 N N . GLU B 1 40 ? -17.328 1.654 -2.377 1 88.38 40 GLU B N 1
ATOM 1615 C CA . GLU B 1 40 ? -18.75 1.814 -2.701 1 88.38 40 GLU B CA 1
ATOM 1616 C C . GLU B 1 40 ? -19.062 3.258 -3.078 1 88.38 40 GLU B C 1
ATOM 1618 O O . GLU B 1 40 ? -19.984 3.512 -3.857 1 88.38 40 GLU B O 1
ATOM 1623 N N . ALA B 1 41 ? -18.453 4.184 -2.441 1 91.31 41 ALA B N 1
ATOM 1624 C CA . ALA B 1 41 ? -18.656 5.609 -2.686 1 91.31 41 ALA B CA 1
ATOM 1625 C C . ALA B 1 41 ? -17.375 6.395 -2.467 1 91.31 41 ALA B C 1
ATOM 1627 O O . ALA B 1 41 ? -16.516 5.984 -1.686 1 91.31 41 ALA B O 1
ATOM 1628 N N . TYR B 1 42 ? -17.344 7.48 -3.188 1 93.69 42 TYR B N 1
ATOM 1629 C CA . TYR B 1 42 ? -16.219 8.375 -2.951 1 93.69 42 TYR B CA 1
ATOM 1630 C C . TYR B 1 42 ? -16.266 8.938 -1.534 1 93.69 42 TYR B C 1
ATOM 1632 O O . TYR B 1 42 ? -17.328 9.273 -1.021 1 93.69 42 TYR B O 1
ATOM 1640 N N . PRO B 1 43 ? -15.102 9.008 -0.958 1 96.12 43 PRO B N 1
ATOM 1641 C CA . PRO B 1 43 ? -15.078 9.578 0.391 1 96.12 43 PRO B CA 1
ATOM 1642 C C . PRO B 1 43 ? -15.562 11.031 0.426 1 96.12 43 PRO B C 1
ATOM 1644 O O . PRO B 1 43 ? -15.281 11.797 -0.495 1 96.12 43 PRO B O 1
ATOM 1647 N N . GLU B 1 44 ? -16.25 11.328 1.513 1 95.44 44 GLU B N 1
ATOM 1648 C CA . GLU B 1 44 ? -16.641 12.711 1.752 1 95.44 44 GLU B CA 1
ATOM 1649 C C . GLU B 1 44 ? -15.555 13.477 2.504 1 95.44 44 GLU B C 1
ATOM 1651 O O . GLU B 1 44 ? -14.828 12.898 3.312 1 95.44 44 GLU B O 1
ATOM 1656 N N . GLU B 1 45 ? -15.625 14.758 2.273 1 94 45 GLU B N 1
ATOM 1657 C CA . GLU B 1 45 ? -14.648 15.609 2.939 1 94 45 GLU B CA 1
ATOM 1658 C C . GLU B 1 45 ? -14.758 15.5 4.457 1 94 45 GLU B C 1
ATOM 1660 O O . GLU B 1 45 ? -13.75 15.602 5.168 1 94 45 GLU B O 1
ATOM 1665 N N . SER B 1 46 ? -15.961 15.281 4.938 1 93.94 46 SER B N 1
ATOM 1666 C CA . SER B 1 46 ? -16.188 15.203 6.375 1 93.94 46 SER B CA 1
ATOM 1667 C C . SER B 1 46 ? -15.422 14.039 6.996 1 93.94 46 SER B C 1
ATOM 1669 O O . SER B 1 46 ? -15.227 14 8.211 1 93.94 46 SER B O 1
ATOM 1671 N N . MET B 1 47 ? -14.969 13.109 6.23 1 94.69 47 MET B N 1
ATOM 1672 C CA . MET B 1 47 ? -14.211 11.953 6.715 1 94.69 47 MET B CA 1
ATOM 1673 C C . MET B 1 47 ? -12.797 12.359 7.121 1 94.69 47 MET B C 1
ATOM 1675 O O . MET B 1 47 ? -12.078 11.586 7.746 1 94.69 47 MET B O 1
ATOM 1679 N N . LEU B 1 48 ? -12.414 13.594 6.844 1 93.69 48 LEU B N 1
ATOM 1680 C CA . LEU B 1 48 ? -11.133 14.133 7.277 1 93.69 48 LEU B CA 1
ATOM 1681 C C . LEU B 1 48 ? -11.031 14.141 8.797 1 93.69 48 LEU B C 1
ATOM 1683 O O . LEU B 1 48 ? -9.93 14.156 9.352 1 93.69 48 LEU B O 1
ATOM 1687 N N . PHE B 1 49 ? -12.109 14.094 9.453 1 90.81 49 PHE B N 1
ATOM 1688 C CA . PHE B 1 49 ? -12.094 14.273 10.906 1 90.81 49 PHE B CA 1
ATOM 1689 C C . PHE B 1 49 ? -12.062 12.922 11.609 1 90.81 49 PHE B C 1
ATOM 1691 O O . PHE B 1 49 ? -12.062 12.867 12.844 1 90.81 49 PHE B O 1
ATOM 1698 N N . LYS B 1 50 ? -12.008 11.891 10.828 1 95.25 50 LYS B N 1
ATOM 1699 C CA . LYS B 1 50 ? -11.797 10.57 11.406 1 95.25 50 LYS B CA 1
ATOM 1700 C C . LYS B 1 50 ? -10.453 10.5 12.125 1 95.25 50 LYS B C 1
ATOM 1702 O O . LYS B 1 50 ? -9.492 11.164 11.727 1 95.25 50 LYS B O 1
ATOM 1707 N N . SER B 1 51 ? -10.469 9.719 13.172 1 95.06 51 SER B N 1
ATOM 1708 C CA . SER B 1 51 ? -9.219 9.5 13.898 1 95.06 51 SER B CA 1
ATOM 1709 C C . SER B 1 51 ? -8.234 8.688 13.07 1 95.06 51 SER B C 1
ATOM 1711 O O . SER B 1 51 ? -8.617 8.031 12.102 1 95.06 51 SER B O 1
ATOM 1713 N N . THR B 1 52 ? -6.98 8.75 13.453 1 96.81 52 THR B N 1
ATOM 1714 C CA . THR B 1 52 ? -5.977 7.961 12.75 1 96.81 52 THR B CA 1
ATOM 1715 C C . THR B 1 52 ? -6.32 6.477 12.805 1 96.81 52 THR B C 1
ATOM 1717 O O . THR B 1 52 ? -6.156 5.758 11.812 1 96.81 52 THR B O 1
ATOM 1720 N N . ARG B 1 53 ? -6.828 6.105 13.883 1 93.81 53 ARG B N 1
ATOM 1721 C CA . ARG B 1 53 ? -7.25 4.719 14.055 1 93.81 53 ARG B CA 1
ATOM 1722 C C . ARG B 1 53 ? -8.305 4.336 13.023 1 93.81 53 ARG B C 1
ATOM 1724 O O . ARG B 1 53 ? -8.227 3.264 12.414 1 93.81 53 ARG B O 1
ATOM 1731 N N . GLU B 1 54 ? -9.25 5.168 12.852 1 96 54 GLU B N 1
ATOM 1732 C CA . GLU B 1 54 ? -10.297 4.93 11.867 1 96 54 GLU B CA 1
ATOM 1733 C C . GLU B 1 54 ? -9.742 4.984 10.445 1 96 54 GLU B C 1
ATOM 1735 O O . GLU B 1 54 ? -10.133 4.188 9.586 1 96 54 GLU B O 1
ATOM 1740 N N . LEU B 1 55 ? -8.836 5.875 10.227 1 97.62 55 LEU B N 1
ATOM 1741 C CA . LEU B 1 55 ? -8.234 6.023 8.906 1 97.62 55 LEU B CA 1
ATOM 1742 C C . LEU B 1 55 ? -7.484 4.758 8.5 1 97.62 55 LEU B C 1
ATOM 1744 O O . LEU B 1 55 ? -7.465 4.395 7.324 1 97.62 55 LEU B O 1
ATOM 1748 N N . LEU B 1 56 ? -6.953 4.086 9.484 1 97.12 56 LEU B N 1
ATOM 1749 C CA . LEU B 1 56 ? -6.168 2.881 9.234 1 97.12 56 LEU B CA 1
ATOM 1750 C C . LEU B 1 56 ? -7.043 1.774 8.656 1 97.12 56 LEU B C 1
ATOM 1752 O O . LEU B 1 56 ? -6.539 0.837 8.039 1 97.12 56 LEU B O 1
ATOM 1756 N N . THR B 1 57 ? -8.305 1.878 8.797 1 95.06 57 THR B N 1
ATOM 1757 C CA . THR B 1 57 ? -9.203 0.816 8.359 1 95.06 57 THR B CA 1
ATOM 1758 C C . THR B 1 57 ? -9.703 1.077 6.941 1 95.06 57 THR B C 1
ATOM 1760 O O . THR B 1 57 ? -10.352 0.22 6.34 1 95.06 57 THR B O 1
ATOM 1763 N N . LEU B 1 58 ? -9.406 2.191 6.387 1 96.81 58 LEU B N 1
ATOM 1764 C CA . LEU B 1 58 ? -9.883 2.557 5.055 1 96.81 58 LEU B CA 1
ATOM 1765 C C . LEU B 1 58 ? -8.992 1.948 3.975 1 96.81 58 LEU B C 1
ATOM 1767 O O . LEU B 1 58 ? -7.836 1.617 4.234 1 96.81 58 LEU B O 1
ATOM 1771 N N . GLU B 1 59 ? -9.594 1.821 2.797 1 97.38 59 GLU B N 1
ATOM 1772 C CA . GLU B 1 59 ? -8.805 1.397 1.644 1 97.38 59 GLU B CA 1
ATOM 1773 C C . GLU B 1 59 ? -7.828 2.486 1.214 1 97.38 59 GLU B C 1
ATOM 1775 O O . GLU B 1 59 ? -8.078 3.674 1.433 1 97.38 59 GLU B O 1
ATOM 1780 N N . THR B 1 60 ? -6.785 2.072 0.599 1 98.44 60 THR B N 1
ATOM 1781 C CA . THR B 1 60 ? -5.754 3.014 0.178 1 98.44 60 THR B CA 1
ATOM 1782 C C . THR B 1 60 ? -6.34 4.086 -0.738 1 98.44 60 THR B C 1
ATOM 1784 O O . THR B 1 60 ? -6.035 5.27 -0.59 1 98.44 60 THR B O 1
ATOM 1787 N N . ILE B 1 61 ? -7.211 3.721 -1.6 1 98.5 61 ILE B N 1
ATOM 1788 C CA . ILE B 1 61 ? -7.805 4.68 -2.527 1 98.5 61 ILE B CA 1
ATOM 1789 C C . ILE B 1 61 ? -8.617 5.711 -1.755 1 98.5 61 ILE B C 1
ATOM 1791 O O . ILE B 1 61 ? -8.641 6.891 -2.113 1 98.5 61 ILE B O 1
ATOM 1795 N N . GLU B 1 62 ? -9.242 5.355 -0.738 1 98.44 62 GLU B N 1
ATOM 1796 C CA . GLU B 1 62 ? -9.961 6.305 0.105 1 98.44 62 GLU B CA 1
ATOM 1797 C C . GLU B 1 62 ? -9.008 7.289 0.77 1 98.44 62 GLU B C 1
ATOM 1799 O O . GLU B 1 62 ? -9.289 8.492 0.837 1 98.44 62 GLU B O 1
ATOM 1804 N N . LEU B 1 63 ? -7.953 6.762 1.206 1 98.56 63 LEU B N 1
ATOM 1805 C CA . LEU B 1 63 ? -6.945 7.605 1.842 1 98.56 63 LEU B CA 1
ATOM 1806 C C . LEU B 1 63 ? -6.363 8.602 0.845 1 98.56 63 LEU B C 1
ATOM 1808 O O . LEU B 1 63 ? -6.035 9.734 1.21 1 98.56 63 LEU B O 1
ATOM 1812 N N . LEU B 1 64 ? -6.234 8.211 -0.361 1 98.69 64 LEU B N 1
ATOM 1813 C CA . LEU B 1 64 ? -5.727 9.117 -1.389 1 98.69 64 LEU B CA 1
ATOM 1814 C C . LEU B 1 64 ? -6.695 10.273 -1.62 1 98.69 64 LEU B C 1
ATOM 1816 O O . LEU B 1 64 ? -6.273 11.422 -1.745 1 98.69 64 LEU B O 1
ATOM 1820 N N . TYR B 1 65 ? -7.969 9.984 -1.628 1 98.5 65 TYR B N 1
ATOM 1821 C CA . TYR B 1 65 ? -8.969 11.039 -1.692 1 98.5 65 TYR B CA 1
ATOM 1822 C C . TYR B 1 65 ? -8.852 11.977 -0.492 1 98.5 65 TYR B C 1
ATOM 1824 O O . TYR B 1 65 ? -8.852 13.195 -0.645 1 98.5 65 TYR B O 1
ATOM 1832 N N . LEU B 1 66 ? -8.75 11.367 0.622 1 98.5 66 LEU B N 1
ATOM 1833 C CA . LEU B 1 66 ? -8.734 12.141 1.857 1 98.5 66 LEU B CA 1
ATOM 1834 C C . LEU B 1 66 ? -7.461 12.984 1.95 1 98.5 66 LEU B C 1
ATOM 1836 O O . LEU B 1 66 ? -7.484 14.086 2.498 1 98.5 66 LEU B O 1
ATOM 1840 N N . LEU B 1 67 ? -6.395 12.438 1.432 1 98.56 67 LEU B N 1
ATOM 1841 C CA . LEU B 1 67 ? -5.16 13.211 1.421 1 98.56 67 LEU B CA 1
ATOM 1842 C C . LEU B 1 67 ? -5.324 14.477 0.585 1 98.56 67 LEU B C 1
ATOM 1844 O O . LEU B 1 67 ? -4.863 15.555 0.979 1 98.56 67 LEU B O 1
ATOM 1848 N N . ARG B 1 68 ? -5.957 14.328 -0.504 1 97.94 68 ARG B N 1
ATOM 1849 C CA .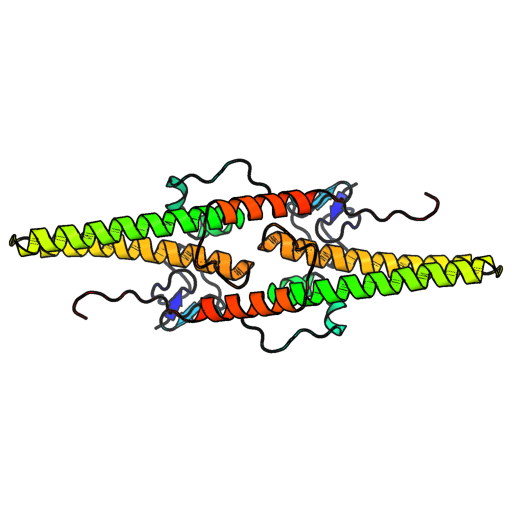 ARG B 1 68 ? -6.25 15.492 -1.332 1 97.94 68 ARG B CA 1
ATOM 1850 C C . ARG B 1 68 ? -7.074 16.516 -0.562 1 97.94 68 ARG B C 1
ATOM 1852 O O . ARG B 1 68 ? -6.742 17.703 -0.547 1 97.94 68 ARG B O 1
ATOM 1859 N N . TYR B 1 69 ? -8.094 16.094 0.106 1 98 69 TYR B N 1
ATOM 1860 C CA . TYR B 1 69 ? -8.945 16.969 0.906 1 98 69 TYR B CA 1
ATOM 1861 C C . TYR B 1 69 ? -8.156 17.594 2.043 1 98 69 TYR B C 1
ATOM 1863 O O . TYR B 1 69 ? -8.32 18.781 2.334 1 98 69 TYR B O 1
ATOM 1871 N N . ALA B 1 70 ? -7.383 16.797 2.686 1 98.31 70 ALA B N 1
ATOM 1872 C CA . ALA B 1 70 ? -6.613 17.281 3.828 1 98.31 70 ALA B CA 1
ATOM 1873 C C . ALA B 1 70 ? -5.645 18.391 3.408 1 98.31 70 ALA B C 1
ATOM 1875 O O . ALA B 1 70 ? -5.496 19.391 4.109 1 98.31 70 ALA B O 1
ATOM 1876 N N . ARG B 1 71 ? -5.043 18.188 2.322 1 98 71 ARG B N 1
ATOM 1877 C CA . ARG B 1 71 ? -4.105 19.188 1.824 1 98 71 ARG B CA 1
ATOM 1878 C C . ARG B 1 71 ? -4.828 20.469 1.458 1 98 71 ARG B C 1
ATOM 1880 O O . ARG B 1 71 ? -4.336 21.578 1.737 1 98 71 ARG B O 1
ATOM 1887 N N . GLU B 1 72 ? -5.91 20.328 0.826 1 97 72 GLU B N 1
ATOM 1888 C CA . GLU B 1 72 ? -6.73 21.5 0.51 1 97 72 GLU B CA 1
ATOM 1889 C C . GLU B 1 72 ? -7.184 22.219 1.778 1 97 72 GLU B C 1
ATOM 1891 O O . GLU B 1 72 ? -7.129 23.438 1.859 1 97 72 GLU B O 1
ATOM 1896 N N . HIS B 1 73 ? -7.633 21.484 2.68 1 96.69 73 HIS B N 1
ATOM 1897 C CA . HIS B 1 73 ? -8.078 22.047 3.951 1 96.69 73 HIS B CA 1
ATOM 1898 C C . HIS B 1 73 ? -6.934 22.766 4.656 1 96.69 73 HIS B C 1
ATOM 1900 O O . HIS B 1 73 ? -7.117 23.875 5.168 1 96.69 73 HIS B O 1
ATOM 1906 N N . ARG B 1 74 ? -5.828 22.125 4.715 1 96.5 74 ARG B N 1
ATOM 1907 C CA . ARG B 1 74 ? -4.676 22.766 5.344 1 96.5 74 ARG B CA 1
ATOM 1908 C C . ARG B 1 74 ? -4.336 24.078 4.664 1 96.5 74 ARG B C 1
ATOM 1910 O O . ARG B 1 74 ? -4.031 25.078 5.332 1 96.5 74 ARG B O 1
ATOM 1917 N N . SER B 1 75 ? -4.367 24.047 3.359 1 95.81 75 SER B N 1
ATOM 1918 C CA . SER B 1 75 ? -4.109 25.266 2.598 1 95.81 75 SER B CA 1
ATOM 1919 C C . SER B 1 75 ? -5.105 26.359 2.957 1 95.81 75 SER B C 1
ATOM 1921 O O . SER B 1 75 ? -4.719 27.516 3.158 1 95.81 75 SER B O 1
ATOM 1923 N N . MET B 1 76 ? -6.301 26.016 3.01 1 94.44 76 MET B N 1
ATOM 1924 C CA . MET B 1 76 ? -7.352 26.953 3.377 1 94.44 76 MET B CA 1
ATOM 1925 C C . MET B 1 76 ? -7.102 27.531 4.77 1 94.44 76 MET B C 1
ATOM 1927 O O . MET B 1 76 ? -7.16 28.75 4.965 1 94.44 76 MET B O 1
ATOM 1931 N N . VAL B 1 77 ? -6.809 26.719 5.734 1 92.75 77 VAL B N 1
ATOM 1932 C CA . VAL B 1 77 ? -6.559 27.125 7.113 1 92.75 77 VAL B CA 1
ATOM 1933 C C . VAL B 1 77 ? -5.32 28.016 7.176 1 92.75 77 VAL B C 1
ATOM 1935 O O . VAL B 1 77 ? -5.297 29 7.914 1 92.75 77 VAL B O 1
ATOM 1938 N N . TYR B 1 78 ? -4.395 27.719 6.434 1 91.62 78 TYR B N 1
ATOM 1939 C CA . TYR B 1 78 ? -3.174 28.516 6.383 1 91.62 78 TYR B CA 1
ATOM 1940 C C . TYR B 1 78 ? -3.473 29.938 5.906 1 91.62 78 TYR B C 1
ATOM 1942 O O . TYR B 1 78 ? -3.033 30.906 6.523 1 91.62 78 TYR B O 1
ATOM 1950 N N . HIS B 1 79 ? -4.172 30 4.824 1 90.25 79 HIS B N 1
ATOM 1951 C CA . HIS B 1 79 ? -4.5 31.312 4.262 1 90.25 79 HIS B CA 1
ATOM 1952 C C . HIS B 1 79 ? -5.375 32.125 5.219 1 90.25 79 HIS B C 1
ATOM 1954 O O . HIS B 1 79 ? -5.219 33.344 5.332 1 90.25 79 HIS B O 1
ATOM 1960 N N . MET B 1 80 ? -6.215 31.469 5.879 1 87.19 80 MET B N 1
ATOM 1961 C CA . MET B 1 80 ? -7.055 32.125 6.871 1 87.19 80 MET B CA 1
ATOM 1962 C C . MET B 1 80 ? -6.211 32.688 8.023 1 87.19 80 MET B C 1
ATOM 1964 O O . MET B 1 80 ? -6.43 33.781 8.484 1 87.19 80 MET B O 1
ATOM 1968 N N . ARG B 1 81 ? -5.246 31.891 8.359 1 84.38 81 ARG B N 1
ATOM 1969 C CA . ARG B 1 81 ? -4.332 32.281 9.43 1 84.38 81 ARG B CA 1
ATOM 1970 C C . ARG B 1 81 ? -3.539 33.531 9.039 1 84.38 81 ARG B C 1
ATOM 1972 O O . ARG B 1 81 ? -3.434 34.469 9.82 1 84.38 81 ARG B O 1
ATOM 1979 N N . ILE B 1 82 ? -3.076 33.656 7.824 1 83 82 ILE B N 1
ATOM 1980 C CA . ILE B 1 82 ? -2.264 34.781 7.336 1 83 82 ILE B CA 1
ATOM 1981 C C . ILE B 1 82 ? -3.125 36.031 7.215 1 83 82 ILE B C 1
ATOM 1983 O O . ILE B 1 82 ? -2.686 37.125 7.562 1 83 82 ILE B O 1
ATOM 1987 N N . ASN B 1 83 ? -4.301 35.875 6.766 1 81.44 83 ASN B N 1
ATOM 1988 C CA . ASN B 1 83 ? -5.191 37 6.598 1 81.44 83 ASN B CA 1
ATOM 1989 C C . ASN B 1 83 ? -5.609 37.594 7.941 1 81.44 83 ASN B C 1
ATOM 1991 O O . ASN B 1 83 ? -5.719 38.812 8.086 1 81.44 83 ASN B O 1
ATOM 1995 N N . VAL B 1 84 ? -5.824 36.812 8.922 1 75.25 84 VAL B N 1
ATOM 1996 C CA . VAL B 1 84 ? -6.203 37.25 10.258 1 75.25 84 VAL B CA 1
ATOM 1997 C C . VAL B 1 84 ? -5.043 38 10.898 1 75.25 84 VAL B C 1
ATOM 1999 O O . VAL B 1 84 ? -5.246 39.062 11.516 1 75.25 84 VAL B O 1
ATOM 2002 N N . ASN B 1 85 ? -3.889 37.531 10.703 1 71.12 85 ASN B N 1
ATOM 2003 C CA . ASN B 1 85 ? -2.711 38.188 11.258 1 71.12 85 ASN B CA 1
ATOM 2004 C C . ASN B 1 85 ? -2.486 39.562 10.633 1 71.12 85 ASN B C 1
ATOM 2006 O O . ASN B 1 85 ? -2.113 40.5 11.328 1 71.12 85 ASN B O 1
ATOM 2010 N N . LYS B 1 86 ? -2.762 39.656 9.391 1 73.25 86 LYS B N 1
ATOM 2011 C CA . LYS B 1 86 ? -2.637 40.938 8.719 1 73.25 86 LYS B CA 1
ATOM 2012 C C . LYS B 1 86 ? -3.666 41.938 9.25 1 73.25 86 LYS B C 1
ATOM 2014 O O . LYS B 1 86 ? -3.354 43.125 9.445 1 73.25 86 LYS B O 1
ATOM 2019 N N . ALA B 1 87 ? -4.789 41.438 9.539 1 69.38 87 ALA B N 1
ATOM 2020 C CA . ALA B 1 87 ? -5.855 42.281 10.055 1 69.38 87 ALA B CA 1
ATOM 2021 C C . ALA B 1 87 ? -5.59 42.688 11.5 1 69.38 87 ALA B C 1
ATOM 2023 O O . ALA B 1 87 ? -5.859 43.844 11.898 1 69.38 87 ALA B O 1
ATOM 2024 N N . ALA B 1 88 ? -5.113 41.688 12.258 1 63.84 88 ALA B N 1
ATOM 2025 C CA . ALA B 1 88 ? -4.812 41.938 13.664 1 63.84 88 ALA B CA 1
ATOM 2026 C C . ALA B 1 88 ? -3.643 42.906 13.812 1 63.84 88 ALA B C 1
ATOM 2028 O O . ALA B 1 88 ? -3.623 43.719 14.727 1 63.84 88 ALA B O 1
ATOM 2029 N N . ALA B 1 89 ? -2.633 42.594 13.039 1 63.5 89 ALA B N 1
ATOM 2030 C CA . 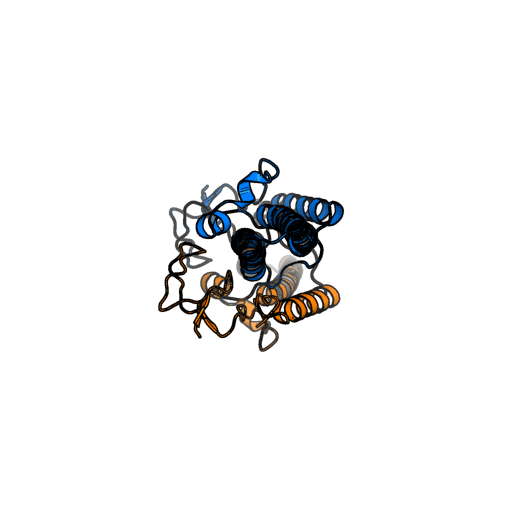ALA B 1 89 ? -1.511 43.531 13.078 1 63.5 89 ALA B CA 1
ATOM 2031 C C . ALA B 1 89 ? -1.989 44.969 12.906 1 63.5 89 ALA B C 1
ATOM 2033 O O . ALA B 1 89 ? -1.399 45.906 13.469 1 63.5 89 ALA B O 1
ATOM 2034 N N . GLU B 1 90 ? -3.062 45.031 12.203 1 62.44 90 GLU B N 1
ATOM 2035 C CA . GLU B 1 90 ? -3.633 46.344 12.039 1 62.44 90 GLU B CA 1
ATOM 2036 C C . GLU B 1 90 ? -4.477 46.75 13.242 1 62.44 90 GLU B C 1
ATOM 2038 O O . GLU B 1 90 ? -4.77 47.938 13.438 1 62.44 90 GLU B O 1
ATOM 2043 N N . GLY B 1 91 ? -4.891 45.562 14.102 1 61.66 91 GLY B N 1
ATOM 2044 C CA . GLY B 1 91 ? -5.609 45.844 15.336 1 61.66 91 GLY B CA 1
ATOM 2045 C C . GLY B 1 91 ? -5.012 45.125 16.531 1 61.66 91 GLY B C 1
ATOM 2046 O O . GLY B 1 91 ? -4.215 44.188 16.375 1 61.66 91 GLY B O 1
ATOM 2047 N N . ASN B 1 92 ? -5.02 45.594 17.938 1 55 92 ASN B N 1
ATOM 2048 C CA . ASN B 1 92 ? -4.359 45.312 19.203 1 55 92 ASN B CA 1
ATOM 2049 C C . ASN B 1 92 ? -4.617 43.875 19.672 1 55 92 ASN B C 1
ATOM 2051 O O . ASN B 1 92 ? -3.863 43.344 20.469 1 55 92 ASN B O 1
ATOM 2055 N N . ASP B 1 93 ? -5.75 43.375 19.672 1 53.53 93 ASP B N 1
ATOM 2056 C CA . ASP B 1 93 ? -6.129 42.219 20.516 1 53.53 93 ASP B CA 1
ATOM 2057 C C . ASP B 1 93 ? -5.707 40.906 19.859 1 53.53 93 ASP B C 1
ATOM 2059 O O . ASP B 1 93 ? -6.516 40 19.734 1 53.53 93 ASP B O 1
ATOM 2063 N N . MET B 1 94 ? -4.445 40.719 19.25 1 57.41 94 MET B N 1
ATOM 2064 C CA . MET B 1 94 ? -3.949 39.875 18.188 1 57.41 94 MET B CA 1
ATOM 2065 C C . MET B 1 94 ? -3.488 38.531 18.734 1 57.41 94 MET B C 1
ATOM 2067 O O . MET B 1 94 ? -3.494 37.531 18.031 1 57.41 94 MET B O 1
ATOM 2071 N N . ASN B 1 95 ? -3.355 38.469 20.109 1 61.22 95 ASN B N 1
ATOM 2072 C CA . ASN B 1 95 ? -2.586 37.312 20.578 1 61.22 95 ASN B CA 1
ATOM 2073 C C . ASN B 1 95 ? -3.434 36.031 20.609 1 61.22 95 ASN B C 1
ATOM 2075 O O . ASN B 1 95 ? -2.979 34.969 20.203 1 61.22 95 ASN B O 1
ATOM 2079 N N . GLU B 1 96 ? -4.734 36.188 21.094 1 60.88 96 GLU B N 1
ATOM 2080 C CA . GLU B 1 96 ? -5.559 35 21.266 1 60.88 96 GLU B CA 1
ATOM 2081 C C . GLU B 1 96 ? -5.953 34.375 19.922 1 60.88 96 GLU B C 1
ATOM 2083 O O . GLU B 1 96 ? -5.957 33.156 19.766 1 60.88 96 GLU B O 1
ATOM 2088 N N . TYR B 1 97 ? -6.266 35.25 18.953 1 64.25 97 TYR B N 1
ATOM 2089 C CA . TYR B 1 97 ? -6.66 34.812 17.625 1 64.25 97 TYR B CA 1
ATOM 2090 C C . TYR B 1 97 ? -5.504 34.094 16.938 1 64.25 97 TYR B C 1
ATOM 2092 O O . TYR B 1 97 ? -5.707 33.094 16.219 1 64.25 97 TYR B O 1
ATOM 2100 N N . ASP B 1 98 ? -4.379 34.531 17.297 1 70.56 98 ASP B N 1
ATOM 2101 C CA . ASP B 1 98 ? -3.178 33.969 16.688 1 70.56 98 ASP B CA 1
ATOM 2102 C C . ASP B 1 98 ? -2.928 32.562 17.188 1 70.56 98 ASP B C 1
ATOM 2104 O O . ASP B 1 98 ? -2.578 31.672 16.391 1 70.56 98 ASP B O 1
ATOM 2108 N N . GLN B 1 99 ? -3.258 32.375 18.5 1 74.06 99 GLN B N 1
ATOM 2109 C CA . GLN B 1 99 ? -3.016 31.078 19.078 1 74.06 99 GLN B CA 1
ATOM 2110 C C . GLN B 1 99 ? -4.012 30.047 18.547 1 74.06 99 GLN B C 1
ATOM 2112 O O . GLN B 1 99 ? -3.643 28.906 18.234 1 74.06 99 GLN B O 1
ATOM 2117 N N . VAL B 1 100 ? -5.262 30.469 18.453 1 75.44 100 VAL B N 1
ATOM 2118 C CA . VAL B 1 100 ? -6.312 29.578 17.984 1 75.44 100 VAL B CA 1
ATOM 2119 C C . VAL B 1 100 ? -6.07 29.219 16.516 1 75.44 100 VAL B C 1
ATOM 2121 O O . VAL B 1 100 ? -6.203 28.047 16.125 1 75.44 100 VAL B O 1
ATOM 2124 N N . SER B 1 101 ? -5.633 30.203 15.797 1 80.81 101 SER B N 1
ATOM 2125 C CA . SER B 1 101 ? -5.379 30.016 14.375 1 80.81 101 SER B CA 1
ATOM 2126 C C . SER B 1 101 ? -4.191 29.078 14.148 1 80.81 101 SER B C 1
ATOM 2128 O O . SER B 1 101 ? -4.227 28.234 13.258 1 80.81 101 SER B O 1
ATOM 2130 N N . TYR B 1 102 ? -3.305 29.172 15.047 1 85.81 102 TYR B N 1
ATOM 2131 C CA . TYR B 1 102 ? -2.137 28.297 14.922 1 85.81 102 TYR B CA 1
ATOM 2132 C C . TYR B 1 102 ? -2.492 26.859 15.258 1 85.81 102 TYR B C 1
ATOM 2134 O O . TYR B 1 102 ? -2.029 25.922 14.594 1 85.81 102 TYR B O 1
ATOM 2142 N N . LYS B 1 103 ? -3.264 26.75 16.219 1 89.56 103 LYS B N 1
ATOM 2143 C CA . LYS B 1 103 ? -3.684 25.406 16.625 1 89.56 103 LYS B CA 1
ATOM 2144 C C . LYS B 1 103 ? -4.453 24.703 15.508 1 89.56 103 LYS B C 1
ATOM 2146 O O . LYS B 1 103 ? -4.273 23.516 15.281 1 89.56 103 LYS B O 1
ATOM 2151 N N . GLU B 1 104 ? -5.258 25.438 14.859 1 91.81 104 GLU B N 1
ATOM 2152 C CA . GLU B 1 104 ? -6.012 24.859 13.75 1 91.81 104 GLU B CA 1
ATOM 2153 C C . GLU B 1 104 ? -5.082 24.453 12.609 1 91.81 104 GLU B C 1
ATOM 2155 O O . GLU B 1 104 ? -5.266 23.391 12.016 1 91.81 104 GLU B O 1
ATOM 2160 N N . TYR B 1 105 ? -4.184 25.266 12.406 1 93.94 105 TYR B N 1
ATOM 2161 C CA . TYR B 1 105 ? -3.211 24.969 11.367 1 93.94 105 TYR B CA 1
ATOM 2162 C C . TYR B 1 105 ? -2.389 23.734 11.727 1 93.94 105 TYR B C 1
ATOM 2164 O O . TYR B 1 105 ? -2.146 22.875 10.883 1 93.94 105 TYR B O 1
ATOM 2172 N N . GLU B 1 106 ? -2.02 23.688 12.922 1 94.88 106 GLU B N 1
ATOM 2173 C CA . GLU B 1 106 ? -1.258 22.531 13.398 1 94.88 106 GLU B CA 1
ATOM 2174 C C . GLU B 1 106 ? -2.057 21.25 13.25 1 94.88 106 GLU B C 1
ATOM 2176 O O . GLU B 1 106 ? -1.529 20.234 12.789 1 94.88 106 GLU B O 1
ATOM 2181 N N . GLN B 1 107 ? -3.285 21.297 13.609 1 95.06 107 GLN B N 1
ATOM 2182 C CA . GLN B 1 107 ? -4.145 20.125 13.5 1 95.06 107 GLN B CA 1
ATOM 2183 C C . GLN B 1 107 ? -4.316 19.688 12.047 1 95.06 107 GLN B C 1
ATOM 2185 O O . GLN B 1 107 ? -4.277 18.5 11.734 1 95.06 107 GLN B O 1
ATOM 2190 N N . ALA B 1 108 ? -4.461 20.625 11.234 1 96.12 108 ALA B N 1
ATOM 2191 C CA . ALA B 1 108 ? -4.613 20.344 9.805 1 96.12 108 ALA B CA 1
ATOM 2192 C C . ALA B 1 108 ? -3.344 19.719 9.234 1 96.12 108 ALA B C 1
ATOM 2194 O O . ALA B 1 108 ? -3.408 18.797 8.43 1 96.12 108 ALA B O 1
ATOM 2195 N N . THR B 1 109 ? -2.25 20.219 9.664 1 97.12 109 THR B N 1
ATOM 2196 C CA . THR B 1 109 ? -0.96 19.719 9.203 1 97.12 109 THR B CA 1
ATOM 2197 C C . THR B 1 109 ? -0.746 18.281 9.664 1 97.12 109 THR B C 1
ATOM 2199 O O . THR B 1 109 ? -0.346 17.422 8.867 1 97.12 109 THR B O 1
ATOM 2202 N N . ARG B 1 110 ? -1.063 18.047 10.852 1 97.31 110 ARG B N 1
ATOM 2203 C CA . ARG B 1 110 ? -0.887 16.719 11.398 1 97.31 110 ARG B CA 1
ATOM 2204 C C . ARG B 1 110 ? -1.816 15.711 10.719 1 97.31 110 ARG B C 1
ATOM 2206 O O . ARG B 1 110 ? -1.459 14.547 10.547 1 97.31 110 ARG B O 1
ATOM 2213 N N . LYS B 1 111 ? -2.98 16.156 10.352 1 98.06 111 LYS B N 1
ATOM 2214 C CA . LYS B 1 111 ? -3.893 15.297 9.609 1 98.06 111 LYS B CA 1
ATOM 2215 C C . LYS B 1 111 ? -3.287 14.867 8.281 1 98.06 111 LYS B C 1
ATOM 2217 O O . LYS B 1 111 ? -3.344 13.695 7.91 1 98.06 111 LYS B O 1
ATOM 2222 N N . VAL B 1 112 ? -2.701 15.836 7.617 1 98.19 112 VAL B N 1
ATOM 2223 C CA . VAL B 1 112 ? -2.023 15.539 6.359 1 98.19 112 VAL B CA 1
ATOM 2224 C C . VAL B 1 112 ? -0.924 14.5 6.594 1 98.19 112 VAL B C 1
ATOM 2226 O O . VAL B 1 112 ? -0.839 13.5 5.879 1 98.19 112 VAL B O 1
ATOM 2229 N N . TRP B 1 113 ? -0.176 14.727 7.621 1 98 113 TRP B N 1
ATOM 2230 C CA . TRP B 1 113 ? 0.94 13.828 7.906 1 98 113 TRP B CA 1
ATOM 2231 C C . TRP B 1 113 ? 0.442 12.43 8.25 1 98 113 TRP B C 1
ATOM 2233 O O . TRP B 1 113 ? 0.984 11.438 7.762 1 98 113 TRP B O 1
ATOM 2243 N N . ALA B 1 114 ? -0.562 12.344 9.031 1 98.12 114 ALA B N 1
ATOM 2244 C CA . ALA B 1 114 ? -1.107 11.047 9.414 1 98.12 114 ALA B CA 1
ATOM 2245 C C . ALA B 1 114 ? -1.548 10.25 8.188 1 98.12 114 ALA B C 1
ATOM 2247 O O . ALA B 1 114 ? -1.196 9.078 8.039 1 98.12 114 ALA B O 1
ATOM 2248 N N . ILE B 1 115 ? -2.256 10.883 7.328 1 98.5 115 ILE B N 1
ATOM 2249 C CA . ILE B 1 115 ? -2.764 10.203 6.137 1 98.5 115 ILE B CA 1
ATOM 2250 C C . ILE B 1 115 ? -1.599 9.82 5.227 1 98.5 115 ILE B C 1
ATOM 2252 O O . ILE B 1 115 ? -1.552 8.703 4.707 1 98.5 115 ILE B O 1
ATOM 2256 N N . GLU B 1 116 ? -0.688 10.734 5.078 1 98.19 116 GLU B N 1
ATOM 2257 C CA . GLU B 1 116 ? 0.497 10.453 4.273 1 98.19 116 GLU B CA 1
ATOM 2258 C C . GLU B 1 116 ? 1.229 9.211 4.785 1 98.19 116 GLU B C 1
ATOM 2260 O O . GLU B 1 116 ? 1.6 8.336 4.004 1 98.19 116 GLU B O 1
ATOM 2265 N N . ASN B 1 117 ? 1.382 9.188 6.008 1 97.94 117 ASN B N 1
ATOM 2266 C CA . ASN B 1 117 ? 2.232 8.141 6.559 1 97.94 117 ASN B CA 1
ATOM 2267 C C . ASN B 1 117 ? 1.513 6.797 6.602 1 97.94 117 ASN B C 1
ATOM 2269 O O . ASN B 1 117 ? 2.146 5.746 6.504 1 97.94 117 ASN B O 1
ATOM 2273 N N . ILE B 1 118 ? 0.204 6.789 6.691 1 98 118 ILE B N 1
ATOM 2274 C CA . ILE B 1 118 ? -0.54 5.547 6.512 1 98 118 ILE B CA 1
ATOM 2275 C C . ILE B 1 118 ? -0.347 5.031 5.086 1 98 118 ILE B C 1
ATOM 2277 O O . ILE B 1 118 ? -0.081 3.844 4.879 1 98 118 ILE B O 1
ATOM 2281 N N . ILE B 1 119 ? -0.475 5.926 4.141 1 98.5 119 ILE B N 1
ATOM 2282 C CA . ILE B 1 119 ? -0.283 5.562 2.742 1 98.5 119 ILE B CA 1
ATOM 2283 C C . ILE B 1 119 ? 1.143 5.059 2.531 1 98.5 119 ILE B C 1
ATOM 2285 O O . ILE B 1 119 ? 1.355 4.043 1.865 1 98.5 119 ILE B O 1
ATOM 2289 N N . LYS B 1 120 ? 2.029 5.789 3.105 1 97.69 120 LYS B N 1
ATOM 2290 C CA . LYS B 1 120 ? 3.439 5.434 2.98 1 97.69 120 LYS B CA 1
ATOM 2291 C C . LYS B 1 120 ? 3.711 4.043 3.549 1 97.69 120 LYS B C 1
ATOM 2293 O O . LYS B 1 120 ? 4.5 3.281 2.988 1 97.69 120 LYS B O 1
ATOM 2298 N N . ASP B 1 121 ? 3.08 3.742 4.578 1 96.81 121 ASP B N 1
ATOM 2299 C CA . ASP B 1 121 ? 3.234 2.428 5.195 1 96.81 121 ASP B CA 1
ATOM 2300 C C . ASP B 1 121 ? 2.746 1.321 4.262 1 96.81 121 ASP B C 1
ATOM 2302 O O . ASP B 1 121 ? 3.262 0.203 4.293 1 96.81 121 ASP B O 1
ATOM 2306 N N . ARG B 1 122 ? 1.836 1.569 3.457 1 97.94 122 ARG B N 1
ATOM 2307 C CA . ARG B 1 122 ? 1.234 0.588 2.561 1 97.94 122 ARG B CA 1
ATOM 2308 C C . ARG B 1 122 ? 1.958 0.557 1.219 1 97.94 122 ARG B C 1
ATOM 2310 O O . ARG B 1 122 ? 2.377 -0.508 0.757 1 97.94 122 ARG B O 1
ATOM 2317 N N . ILE B 1 123 ? 2.182 1.687 0.686 1 97.56 123 ILE B N 1
ATOM 2318 C CA . ILE B 1 123 ? 2.666 1.811 -0.685 1 97.56 123 ILE B CA 1
ATOM 2319 C C . ILE B 1 123 ? 4.184 1.984 -0.683 1 97.56 123 ILE B C 1
ATOM 2321 O O . ILE B 1 123 ? 4.852 1.654 -1.664 1 97.56 123 ILE B O 1
ATOM 2325 N N . GLY B 1 124 ? 4.719 2.553 0.348 1 97.25 124 GLY B N 1
ATOM 2326 C CA . GLY B 1 124 ? 6.141 2.846 0.444 1 97.25 124 GLY B CA 1
ATOM 2327 C C . GLY B 1 124 ? 6.461 4.316 0.25 1 97.25 124 GLY B C 1
ATOM 2328 O O . GLY B 1 124 ? 7.582 4.754 0.521 1 97.25 124 GLY B O 1
ATOM 2329 N N . TYR B 1 125 ? 5.473 5.035 -0.206 1 97.5 125 TYR B N 1
ATOM 2330 C CA . TYR B 1 125 ? 5.57 6.48 -0.398 1 97.5 125 TYR B CA 1
ATOM 2331 C C . TYR B 1 125 ? 4.191 7.125 -0.388 1 97.5 125 TYR B C 1
ATOM 2333 O O . TYR B 1 125 ? 3.174 6.43 -0.328 1 97.5 125 TYR B O 1
ATOM 2341 N N . TYR B 1 126 ? 4.156 8.391 -0.333 1 97.31 126 TYR B N 1
ATOM 2342 C CA . TYR B 1 126 ? 2.908 9.102 -0.572 1 97.31 126 TYR B CA 1
ATOM 2343 C C . TYR B 1 126 ? 3.031 10.031 -1.774 1 97.31 126 TYR B C 1
ATOM 2345 O O . TYR B 1 126 ? 4.062 10.688 -1.959 1 97.31 126 TYR B O 1
ATOM 2353 N N . PRO B 1 127 ? 2.025 10.07 -2.6 1 96.31 127 PRO B N 1
ATOM 2354 C CA . PRO B 1 127 ? 2.107 10.922 -3.791 1 96.31 127 PRO B CA 1
ATOM 2355 C C . PRO B 1 127 ? 2.186 12.406 -3.451 1 96.31 127 PRO B C 1
ATOM 2357 O O . PRO B 1 127 ? 1.487 12.875 -2.549 1 96.31 127 PRO B O 1
ATOM 2360 N N . GLN B 1 128 ? 2.951 13.086 -4.203 1 93.94 128 GLN B N 1
ATOM 2361 C CA . GLN B 1 128 ? 3.111 14.516 -3.988 1 93.94 128 GLN B CA 1
ATOM 2362 C C . GLN B 1 128 ? 1.923 15.297 -4.547 1 93.94 128 GLN B C 1
ATOM 2364 O O . GLN B 1 128 ? 1.505 16.297 -3.971 1 93.94 128 GLN B O 1
ATOM 2369 N N . LYS B 1 129 ? 1.445 14.766 -5.664 1 95.38 129 LYS B N 1
ATOM 2370 C CA . LYS B 1 129 ? 0.286 15.383 -6.301 1 95.38 129 LYS B CA 1
ATOM 2371 C C . LYS B 1 129 ? -0.816 14.359 -6.551 1 95.38 129 LYS B C 1
ATOM 2373 O O . LYS B 1 129 ? -0.55 13.258 -7.051 1 95.38 129 LYS B O 1
ATOM 2378 N N . ILE B 1 130 ? -1.959 14.75 -6.168 1 97.81 130 ILE B N 1
ATOM 2379 C CA . ILE B 1 130 ? -3.117 13.891 -6.383 1 97.81 130 ILE B CA 1
ATOM 2380 C C . ILE B 1 130 ? -4.16 14.633 -7.219 1 97.81 130 ILE B C 1
ATOM 2382 O O . ILE B 1 130 ? -4.891 15.484 -6.707 1 97.81 130 ILE B O 1
ATOM 2386 N N . THR B 1 131 ? -4.254 14.266 -8.445 1 97.25 131 THR B N 1
ATOM 2387 C CA . THR B 1 131 ? -5.199 14.891 -9.367 1 97.25 131 THR B CA 1
ATOM 2388 C C . THR B 1 131 ? -6.406 13.984 -9.602 1 97.25 131 THR B C 1
ATOM 2390 O O . THR B 1 131 ? -6.398 12.82 -9.195 1 97.25 131 THR B O 1
ATOM 2393 N N . GLU B 1 132 ? -7.34 14.609 -10.258 1 96 132 GLU B N 1
ATOM 2394 C CA . GLU B 1 132 ? -8.492 13.797 -10.633 1 96 132 GLU B CA 1
ATOM 2395 C C . GLU B 1 132 ? -8.094 12.672 -11.578 1 96 132 GLU B C 1
ATOM 2397 O O . GLU B 1 132 ? -8.617 11.562 -11.484 1 96 132 GLU B O 1
ATOM 2402 N N . GLN B 1 133 ? -7.203 12.992 -12.445 1 97.12 133 GLN B N 1
ATOM 2403 C CA . GLN B 1 133 ? -6.73 11.984 -13.391 1 97.12 133 GLN B CA 1
ATOM 2404 C C . GLN B 1 133 ? -5.984 10.859 -12.664 1 97.12 133 GLN B C 1
ATOM 2406 O O . GLN B 1 133 ? -6.129 9.688 -13.016 1 97.12 133 GLN B O 1
ATOM 2411 N N . PHE B 1 134 ? -5.234 11.219 -11.766 1 97.19 134 PHE B N 1
ATOM 2412 C CA . PHE B 1 134 ? -4.523 10.242 -10.945 1 97.19 134 PHE B CA 1
ATOM 2413 C C . PHE B 1 134 ? -5.504 9.297 -10.258 1 97.19 134 PHE B C 1
ATOM 2415 O O . PHE B 1 134 ? -5.352 8.078 -10.336 1 97.19 134 PHE B O 1
ATOM 2422 N N . LEU B 1 135 ? -6.465 9.797 -9.633 1 97.62 135 LEU B N 1
ATOM 2423 C CA . LEU B 1 135 ? -7.453 9.016 -8.898 1 97.62 135 LEU B CA 1
ATOM 2424 C C . LEU B 1 135 ? -8.266 8.133 -9.836 1 97.62 135 LEU B C 1
ATOM 2426 O O . LEU B 1 135 ? -8.531 6.969 -9.531 1 97.62 135 LEU B O 1
ATOM 2430 N N . ALA B 1 136 ? -8.594 8.703 -10.984 1 96.69 136 ALA B N 1
ATOM 2431 C CA . ALA B 1 136 ? -9.352 7.934 -11.969 1 96.69 136 ALA B CA 1
ATOM 2432 C C . ALA B 1 136 ? -8.555 6.73 -12.461 1 96.69 136 ALA B C 1
ATOM 2434 O O . ALA B 1 136 ? -9.086 5.625 -12.57 1 96.69 136 ALA B O 1
ATOM 2435 N N . SER B 1 137 ? -7.324 6.98 -12.758 1 96.88 137 SER B N 1
ATOM 2436 C CA . SER B 1 137 ? -6.457 5.898 -13.203 1 96.88 137 SER B CA 1
ATOM 2437 C C . SER B 1 137 ? -6.277 4.844 -12.117 1 96.88 137 SER B C 1
ATOM 2439 O O . SER B 1 137 ? -6.219 3.648 -12.414 1 96.88 137 SER B O 1
ATOM 2441 N N . TYR B 1 138 ? -6.168 5.309 -10.945 1 97.06 138 TYR B N 1
ATOM 2442 C CA . TYR B 1 138 ? -6.027 4.406 -9.805 1 97.06 138 TYR B CA 1
ATOM 2443 C C . TYR B 1 138 ? -7.238 3.488 -9.688 1 97.06 138 TYR B C 1
ATOM 2445 O O . TYR B 1 138 ? -7.094 2.275 -9.516 1 97.06 138 TYR B O 1
ATOM 2453 N N . LEU B 1 139 ? -8.383 4.047 -9.82 1 96.88 139 LEU B N 1
ATOM 2454 C CA . LEU B 1 139 ? -9.625 3.289 -9.742 1 96.88 139 LEU B CA 1
ATOM 2455 C C . LEU B 1 139 ? -9.711 2.27 -10.875 1 96.88 139 LEU B C 1
ATOM 2457 O O . LEU B 1 139 ? -10.188 1.149 -10.672 1 96.88 139 LEU B O 1
ATOM 2461 N N . GLU B 1 140 ? -9.266 2.625 -11.992 1 95.94 140 GLU B N 1
ATOM 2462 C CA . GLU B 1 140 ? -9.25 1.702 -13.125 1 95.94 140 GLU B CA 1
ATOM 2463 C C . GLU B 1 140 ? -8.344 0.505 -12.844 1 95.94 140 GLU B C 1
ATOM 2465 O O . GLU B 1 140 ? -8.688 -0.631 -13.18 1 95.94 140 GLU B O 1
ATOM 2470 N N . ARG B 1 141 ? -7.219 0.759 -12.273 1 95.81 141 ARG B N 1
ATOM 2471 C CA . ARG B 1 141 ? -6.281 -0.314 -11.953 1 95.81 141 ARG B CA 1
ATOM 2472 C C . ARG B 1 141 ? -6.879 -1.269 -10.922 1 95.81 141 ARG B C 1
ATOM 2474 O O . ARG B 1 141 ? -6.676 -2.482 -11.008 1 95.81 141 ARG B O 1
ATOM 2481 N N . ILE B 1 142 ? -7.602 -0.739 -9.945 1 96.62 142 ILE B N 1
ATOM 2482 C CA . ILE B 1 142 ? -8.273 -1.564 -8.945 1 96.62 142 ILE B CA 1
ATOM 2483 C C . ILE B 1 142 ? -9.289 -2.48 -9.633 1 96.62 142 ILE B C 1
ATOM 2485 O O . ILE B 1 142 ? -9.312 -3.686 -9.367 1 96.62 142 ILE B O 1
ATOM 2489 N N . GLU B 1 143 ? -10.031 -1.931 -10.523 1 93.12 143 GLU B N 1
ATOM 2490 C CA . GLU B 1 143 ? -11.047 -2.701 -11.227 1 93.12 143 GLU B CA 1
ATOM 2491 C C . GLU B 1 143 ? -10.422 -3.822 -12.047 1 93.12 143 GLU B C 1
ATOM 2493 O O . GLU B 1 143 ? -10.922 -4.949 -12.055 1 93.12 143 GLU B O 1
ATOM 2498 N N . ARG B 1 144 ? -9.383 -3.559 -12.633 1 91.06 144 ARG B N 1
ATOM 2499 C CA . ARG B 1 144 ? -8.719 -4.531 -13.5 1 91.06 144 ARG B CA 1
ATOM 2500 C C . ARG B 1 144 ? -8.109 -5.664 -12.68 1 91.06 144 ARG B C 1
ATOM 2502 O O . ARG B 1 144 ? -7.957 -6.785 -13.18 1 91.06 144 ARG B O 1
ATOM 2509 N N . SER B 1 145 ? -7.73 -5.375 -11.492 1 90.56 145 SER B N 1
ATOM 2510 C CA . SER B 1 145 ? -7.039 -6.359 -10.664 1 90.56 145 SER B CA 1
ATOM 2511 C C . SER B 1 145 ? -8.023 -7.328 -10.016 1 90.56 145 SER B C 1
ATOM 2513 O O . SER B 1 145 ? -7.617 -8.281 -9.352 1 90.56 145 SER B O 1
ATOM 2515 N N . GLU B 1 146 ? -9.328 -7.113 -10.156 1 85.19 146 GLU B N 1
ATOM 2516 C CA . GLU B 1 146 ? -10.336 -7.953 -9.523 1 85.19 146 GLU B CA 1
ATOM 2517 C C . GLU B 1 146 ? -10.93 -8.945 -10.516 1 85.19 146 GLU B C 1
ATOM 2519 O O . GLU B 1 146 ? -11.688 -9.844 -10.133 1 85.19 146 GLU B O 1
ATOM 2524 N N . VAL B 1 147 ? -10.609 -8.898 -11.68 1 76.81 147 VAL B N 1
ATOM 2525 C CA . VAL B 1 147 ? -11.352 -9.562 -12.75 1 76.81 147 VAL B CA 1
ATOM 2526 C C . VAL B 1 147 ? -10.977 -11.039 -12.797 1 76.81 147 VAL B C 1
ATOM 2528 O O . VAL B 1 147 ? -11.844 -11.906 -12.945 1 76.81 147 VAL B O 1
ATOM 2531 N N . LYS B 1 148 ? -9.812 -11.406 -12.57 1 83.81 148 LYS B N 1
ATOM 2532 C CA . LYS B 1 148 ? -9.43 -12.789 -12.836 1 83.81 148 LYS B CA 1
ATOM 2533 C C . LYS B 1 148 ? -9.398 -13.609 -11.547 1 83.81 148 LYS B C 1
ATOM 2535 O O . LYS B 1 148 ? -8.586 -13.336 -10.656 1 83.81 148 LYS B O 1
ATOM 2540 N N . PRO B 1 149 ? -10.352 -14.617 -11.484 1 91.31 149 PRO B N 1
ATOM 2541 C CA . PRO B 1 149 ? -10.289 -15.5 -10.312 1 91.31 149 PRO B CA 1
ATOM 2542 C C . PRO B 1 149 ? -9.031 -16.359 -10.289 1 91.31 149 PRO B C 1
ATOM 2544 O O . PRO B 1 149 ? -8.422 -16.609 -11.336 1 91.31 149 PRO B O 1
ATOM 2547 N N . MET B 1 150 ? -8.648 -16.75 -9.164 1 95.5 150 MET B N 1
ATOM 2548 C CA . MET B 1 150 ? -7.48 -17.609 -9 1 95.5 150 MET B CA 1
ATOM 2549 C C . MET B 1 150 ? -7.84 -19.062 -9.219 1 95.5 150 MET B C 1
ATOM 2551 O O . MET B 1 150 ? -8.008 -19.828 -8.258 1 95.5 150 MET B O 1
ATOM 2555 N N . LYS B 1 151 ? -7.875 -19.438 -10.477 1 93.06 151 LYS B N 1
ATOM 2556 C CA . LYS B 1 151 ? -8.172 -20.812 -10.859 1 93.06 151 LYS B CA 1
ATOM 2557 C C . LYS B 1 151 ? -7.094 -21.375 -11.781 1 93.06 151 LYS B C 1
ATOM 2559 O O . LYS B 1 151 ? -6.613 -20.672 -12.68 1 93.06 151 LYS B O 1
ATOM 2564 N N . ILE B 1 152 ? -6.727 -22.562 -11.414 1 89.94 152 ILE B N 1
ATOM 2565 C CA . ILE B 1 152 ? -5.793 -23.281 -12.281 1 89.94 152 ILE B CA 1
ATOM 2566 C C . ILE B 1 152 ? -6.543 -24.359 -13.07 1 89.94 152 ILE B C 1
ATOM 2568 O O . ILE B 1 152 ? -7.242 -25.188 -12.492 1 89.94 152 ILE B O 1
ATOM 2572 N N . TYR B 1 153 ? -6.477 -24.297 -14.375 1 79.19 153 TYR B N 1
ATOM 2573 C CA . TYR B 1 153 ? -7.184 -25.25 -15.219 1 79.19 153 TYR B CA 1
ATOM 2574 C C . TYR B 1 153 ? -6.246 -26.359 -15.695 1 79.19 153 TYR B C 1
ATOM 2576 O O . TYR B 1 153 ? -5.129 -26.078 -16.141 1 79.19 153 TYR B O 1
ATOM 2584 N N . LYS B 1 154 ? -6.449 -27.625 -15.281 1 67.06 154 LYS B N 1
ATOM 2585 C CA . LYS B 1 154 ? -5.695 -28.781 -15.75 1 67.06 154 LYS B CA 1
ATOM 2586 C C . LYS B 1 154 ? -6.191 -29.234 -17.125 1 67.06 154 LYS B C 1
ATOM 2588 O O . LYS B 1 154 ? -7.383 -29.156 -17.406 1 67.06 154 LYS B O 1
ATOM 2593 N N . LYS B 1 155 ? -5.219 -29.406 -18.078 1 55.16 155 LYS B N 1
ATOM 2594 C CA . LYS B 1 155 ? -5.594 -30.078 -19.328 1 55.16 155 LYS B CA 1
ATOM 2595 C C . LYS B 1 155 ? -6.223 -31.438 -19.031 1 55.16 155 LYS B C 1
ATOM 2597 O O . LYS B 1 155 ? -5.707 -32.219 -18.219 1 55.16 155 LYS B O 1
ATOM 2602 N N . GLY B 1 156 ? -7.637 -31.5 -19.141 1 48.62 156 GLY B N 1
ATOM 2603 C CA . GLY B 1 156 ? -8.508 -32.656 -19.156 1 48.62 156 GLY B CA 1
ATOM 2604 C C . GLY B 1 156 ? -9.734 -32.5 -18.266 1 48.62 156 GLY B C 1
ATOM 2605 O O . GLY B 1 156 ? -10.578 -33.406 -18.203 1 48.62 156 GLY B O 1
ATOM 2606 N N . GLU B 1 157 ? -9.617 -31.562 -17.375 1 42.47 157 GLU B N 1
ATOM 2607 C CA . GLU B 1 157 ? -10.883 -31.422 -16.641 1 42.47 157 GLU B CA 1
ATOM 2608 C C . GLU B 1 157 ? -11.695 -30.25 -17.188 1 42.47 157 GLU B C 1
ATOM 2610 O O . GLU B 1 157 ? -11.125 -29.25 -17.641 1 42.47 157 GLU B O 1
#

Organism: Alkalihalophilus pseudofirmus (strain ATCC BAA-2126 / JCM 17055 / OF4) (NCBI:txid398511)

pLDDT: mean 90.42, std 11.86, range [42.0, 98.69]

Secondary structure (DSSP, 8-state):
-EEETTT--B-SSSEETTTTEEPPGGGEEETTPPPP---SSPPPGGGGGS-HHHHTTS-HHHHHHHHHHHHHHHHHHHHHHHHHHHHHHTSS-HHHHHHHHHHHHHHHHHHHHHHHHHHHHHHSS--S---HHHHHHHHHHHHHTTSS------TT-/-EEETTT--B-SSSEETTTTEEPPGGGEEETTPPPP---SSPPPGGGGGS-HHHHTTS-HHHHHHHHHHHHHHHHHHHHHHHHHHHHHHTSS--HHHHHHHHHHHHHHHHHHHHHHHHHHHHHSS--S---HHHHHHHHHHHHHTTSS------TT-

Radius of gyration: 24.31 Å; Cα contacts (8 Å, |Δi|>4): 439; chains: 2; bounding box: 38×90×54 Å

Foldseek 3Di:
DKAFQPQGHDDPAQADPVVRDRHDPQGIDPDQFHRALDDPDADDQVCLPDDLVVLLVHRLLNLLSNLVSLVVVLVVLVVVLVVLQVVCVVPPVRPVSNVVSVVSNVVSVVSNVSSQVSSCVVVVGGDPDDDPVNSVVVNVVSVVVRPDGNDDDDVPD/DKAFQPQGHDDPAQADPVVRDRHDPQGIDPDQFHRALDDPDADDQVCLPDDLVVLLPHRLLNLLSNLVSLVVVLVVLVVVLVVLQVVCVVPPVNPVSNVVSVVVNVVSVVSNVSSQVSSCVVVVGGDPDDDPVNSVVVNVVSVVVRPDGNDDDDVPD

Nearest PDB structures (foldseek):
  4pk7-assembly1_A  TM=4.999E-01  e=4.127E-01  Homo sapiens
  8qae-assembly2_C-2  TM=7.102E-01  e=2.211E+00  synthetic construct
  6gkg-assembly2_F  TM=4.048E-01  e=3.944E+00  Homo sapiens
  3q84-assembly2_H  TM=3.654E-01  e=4.179E+00  Homo sapiens
  4pk7-assembly1_A  TM=5.023E-01  e=4.245E-01  Homo sapiens